Protein AF-A0A7S2RGE8-F1 (afdb_monomer)

Foldseek 3Di:
DDDPDDDDDPPDPVVVVVVVVLVVVLVVVLVVLVVCQVVQQPVVCVVVVPVPDPCVVDHSVLVSLVVNLVSCVPVPLVVQLVVCVVVVVLQSNAVSLVVNQVSCVPRVVQADPLQNVLQCVLQVVDDDPPPPPDPPPDPPAFHFSHKHDDDPGNDDDIDGHGDPVCQVVNQVVSVVSSCVVPPQPPPDPPRDDDDTDDDDDDDDDDDDD

Structure (mmCIF, N/CA/C/O backbone):
data_AF-A0A7S2RGE8-F1
#
_entry.id   AF-A0A7S2RGE8-F1
#
loop_
_atom_site.group_PDB
_atom_site.id
_atom_site.type_symbol
_atom_site.label_atom_id
_atom_site.label_alt_id
_atom_site.label_comp_id
_atom_site.label_asym_id
_atom_site.label_entity_id
_atom_site.label_seq_id
_atom_site.pdbx_PDB_ins_code
_atom_site.Cartn_x
_atom_site.Cartn_y
_atom_site.Cartn_z
_atom_site.occupancy
_atom_site.B_iso_or_equiv
_atom_site.auth_seq_id
_atom_site.auth_comp_id
_atom_site.auth_asym_id
_atom_site.auth_atom_id
_atom_site.pdbx_PDB_model_num
ATOM 1 N N . MET A 1 1 ? -16.603 -20.079 -27.060 1.00 32.84 1 MET A N 1
ATOM 2 C CA . MET A 1 1 ? -16.957 -20.854 -25.851 1.00 32.84 1 MET A CA 1
ATOM 3 C C . MET A 1 1 ? -15.691 -21.563 -25.385 1.00 32.84 1 MET A C 1
ATOM 5 O O . MET A 1 1 ? -15.407 -22.661 -25.834 1.00 32.84 1 MET A O 1
ATOM 9 N N . ILE A 1 2 ? -14.854 -20.881 -24.601 1.00 29.69 2 ILE A N 1
ATOM 10 C CA . ILE A 1 2 ? -13.620 -21.462 -24.056 1.00 29.69 2 ILE A CA 1
ATOM 11 C C . ILE A 1 2 ? -13.887 -21.669 -22.569 1.00 29.69 2 ILE A C 1
ATOM 13 O O . ILE A 1 2 ? -13.999 -20.709 -21.812 1.00 29.69 2 ILE A O 1
ATOM 17 N N . HIS A 1 3 ? -14.092 -22.925 -22.184 1.00 29.69 3 HIS A N 1
ATOM 18 C CA . HIS A 1 3 ? -14.181 -23.351 -20.793 1.00 29.69 3 HIS A CA 1
ATOM 19 C C . HIS A 1 3 ? -12.799 -23.185 -20.148 1.00 29.69 3 HIS A C 1
ATOM 21 O O . HIS A 1 3 ? -11.910 -24.004 -20.374 1.00 29.69 3 HIS A O 1
ATOM 27 N N . LYS A 1 4 ? -12.607 -22.140 -19.334 1.00 35.94 4 LYS A N 1
ATOM 28 C CA . LYS A 1 4 ? -11.553 -22.156 -18.315 1.00 35.94 4 LYS A CA 1
ATOM 29 C C . LYS A 1 4 ? -12.048 -23.058 -17.187 1.00 35.94 4 LYS A C 1
ATOM 31 O O . LYS A 1 4 ? -12.948 -22.697 -16.435 1.00 35.94 4 LYS A O 1
ATOM 36 N N . SER A 1 5 ? -11.522 -24.278 -17.163 1.00 34.06 5 SER A N 1
ATOM 37 C CA . SER A 1 5 ? -11.786 -25.259 -16.119 1.00 34.06 5 SER A CA 1
ATOM 38 C C . SER A 1 5 ? -11.183 -24.754 -14.812 1.00 34.06 5 SER A C 1
ATOM 40 O O . SER A 1 5 ? -9.966 -24.683 -14.679 1.00 34.06 5 SER A O 1
ATOM 42 N N . ASN A 1 6 ? -12.050 -24.426 -13.860 1.00 36.75 6 ASN A N 1
ATOM 43 C CA . ASN A 1 6 ? -11.709 -24.217 -12.459 1.00 36.75 6 ASN A CA 1
ATOM 44 C C . ASN A 1 6 ? -11.195 -25.558 -11.909 1.00 36.75 6 ASN A C 1
ATOM 46 O O . ASN A 1 6 ? -11.984 -26.481 -11.696 1.00 36.75 6 ASN A O 1
ATOM 50 N N . LYS A 1 7 ? -9.879 -25.703 -11.748 1.00 32.75 7 LYS A N 1
ATOM 51 C CA . LYS A 1 7 ? -9.294 -26.800 -10.977 1.00 32.75 7 LYS A CA 1
ATOM 52 C C . LYS A 1 7 ? -8.758 -26.214 -9.681 1.00 32.75 7 LYS A C 1
ATOM 54 O O . LYS A 1 7 ? -8.010 -25.248 -9.693 1.00 32.75 7 LYS A O 1
ATOM 59 N N . PHE A 1 8 ? -9.249 -26.789 -8.593 1.00 35.59 8 PHE A N 1
ATOM 60 C CA . PHE A 1 8 ? -8.851 -26.537 -7.220 1.00 35.59 8 PHE A CA 1
ATOM 61 C C . PHE A 1 8 ? -7.324 -26.625 -7.097 1.00 35.59 8 PHE A C 1
ATOM 63 O O . PHE A 1 8 ? -6.747 -27.646 -7.467 1.00 35.59 8 PHE A O 1
ATOM 70 N N . TYR A 1 9 ? -6.718 -25.534 -6.629 1.00 36.09 9 TYR A N 1
ATOM 71 C CA . TYR A 1 9 ? -5.280 -25.363 -6.431 1.00 36.09 9 TYR A CA 1
ATOM 72 C C . TYR A 1 9 ? -4.811 -26.125 -5.185 1.00 36.09 9 TYR A C 1
ATOM 74 O O . TYR A 1 9 ? -5.472 -26.077 -4.143 1.00 36.09 9 TYR A O 1
ATOM 82 N N . HIS A 1 10 ? -3.688 -26.833 -5.306 1.00 36.16 10 HIS A N 1
ATOM 83 C CA . HIS A 1 10 ? -2.951 -27.388 -4.174 1.00 36.16 10 HIS A CA 1
ATOM 84 C C . HIS A 1 10 ? -1.995 -26.292 -3.680 1.00 36.16 10 HIS A C 1
ATOM 86 O O . HIS A 1 10 ? -1.248 -25.726 -4.460 1.00 36.16 10 HIS A O 1
ATOM 92 N N . HIS A 1 11 ? -2.095 -25.917 -2.404 1.00 52.16 11 HIS A N 1
ATOM 93 C CA . HIS A 1 11 ? -1.818 -24.535 -1.995 1.00 52.16 11 HIS A CA 1
ATOM 94 C C . HIS A 1 11 ? -0.335 -24.145 -1.855 1.00 52.16 11 HIS A C 1
ATOM 96 O O . HIS A 1 11 ? -0.057 -22.957 -1.941 1.00 52.16 11 HIS A O 1
ATOM 102 N N . ASP A 1 12 ? 0.594 -25.094 -1.692 1.00 51.38 12 ASP A N 1
ATOM 103 C CA . ASP A 1 12 ? 1.965 -24.755 -1.269 1.00 51.38 12 ASP A CA 1
ATOM 104 C C . ASP A 1 12 ? 3.014 -24.902 -2.395 1.00 51.38 12 ASP A C 1
ATOM 106 O O . ASP A 1 12 ? 3.806 -23.988 -2.606 1.00 51.38 12 ASP A O 1
ATOM 110 N N . ASP A 1 13 ? 2.989 -25.991 -3.177 1.00 49.31 13 ASP A N 1
ATOM 111 C CA . ASP A 1 13 ? 3.958 -26.207 -4.275 1.00 49.31 13 ASP A CA 1
ATOM 112 C C . ASP A 1 13 ? 3.672 -25.301 -5.497 1.00 49.31 13 ASP A C 1
ATOM 114 O O . ASP A 1 13 ? 4.590 -24.851 -6.183 1.00 49.31 13 ASP A O 1
ATOM 118 N N . ASP A 1 14 ? 2.395 -24.980 -5.749 1.00 61.25 14 ASP A N 1
ATOM 119 C CA . ASP A 1 14 ? 1.970 -24.134 -6.876 1.00 61.25 14 ASP A CA 1
ATOM 120 C C . ASP A 1 14 ? 2.370 -22.652 -6.678 1.00 61.25 14 ASP A C 1
ATOM 122 O O . ASP A 1 14 ? 2.511 -21.912 -7.655 1.00 61.25 14 ASP A O 1
ATOM 126 N N . GLU A 1 15 ? 2.543 -22.190 -5.433 1.00 64.88 15 GLU A N 1
ATOM 127 C CA . GLU A 1 15 ? 2.921 -20.799 -5.136 1.00 64.88 15 GLU A CA 1
ATOM 128 C C . GLU A 1 15 ? 4.410 -20.533 -5.384 1.00 64.88 15 GLU A C 1
ATOM 130 O O . GLU A 1 15 ? 4.759 -19.490 -5.949 1.00 64.88 15 GLU A O 1
ATOM 135 N N . GLU A 1 16 ? 5.286 -21.475 -5.022 1.00 66.75 16 GLU A N 1
ATOM 136 C CA . GLU A 1 16 ? 6.734 -21.348 -5.225 1.00 66.75 16 GLU A CA 1
ATOM 137 C C . GLU A 1 16 ? 7.089 -21.394 -6.721 1.00 66.75 16 GLU A C 1
ATOM 139 O O . GLU A 1 16 ? 7.827 -20.534 -7.218 1.00 66.75 16 GLU A O 1
ATOM 144 N N . ASP A 1 17 ? 6.466 -22.308 -7.471 1.00 72.31 17 ASP A N 1
ATOM 145 C CA . ASP A 1 17 ? 6.610 -22.398 -8.927 1.00 72.31 17 ASP A CA 1
ATOM 146 C C . ASP A 1 17 ? 6.108 -21.128 -9.633 1.00 72.31 17 ASP A C 1
ATOM 148 O O . ASP A 1 17 ? 6.740 -20.628 -10.572 1.00 72.31 17 ASP A O 1
ATOM 152 N N . ASN A 1 18 ? 4.995 -20.551 -9.171 1.00 79.44 18 ASN A N 1
ATOM 153 C CA . ASN A 1 18 ? 4.452 -19.328 -9.756 1.00 79.44 18 ASN A CA 1
ATOM 154 C C . ASN A 1 18 ? 5.351 -18.111 -9.476 1.00 79.44 18 ASN A C 1
ATOM 156 O O . ASN A 1 18 ? 5.640 -17.320 -10.380 1.00 79.44 18 ASN A O 1
ATOM 160 N N . LEU A 1 19 ? 5.882 -17.988 -8.255 1.00 79.19 19 LEU A N 1
ATOM 161 C CA . LEU A 1 19 ? 6.834 -16.928 -7.919 1.00 79.19 19 LEU A CA 1
ATOM 162 C C . LEU A 1 19 ? 8.119 -17.039 -8.757 1.00 79.19 19 LEU A C 1
ATOM 164 O O . LEU A 1 19 ? 8.638 -16.028 -9.240 1.00 79.19 19 LEU A O 1
ATOM 168 N N . GLN A 1 20 ? 8.592 -18.263 -9.004 1.00 85.25 20 GLN A N 1
ATOM 169 C CA . GLN A 1 20 ? 9.752 -18.523 -9.853 1.00 85.25 20 GLN A CA 1
ATOM 170 C C . GLN A 1 20 ? 9.508 -18.127 -11.319 1.00 85.25 20 GLN A C 1
ATOM 172 O O . GLN A 1 20 ? 10.411 -17.596 -11.983 1.00 85.25 20 GLN A O 1
ATOM 177 N N . ILE A 1 21 ? 8.292 -18.335 -11.834 1.00 90.19 21 ILE A N 1
ATOM 178 C CA . ILE A 1 21 ? 7.892 -17.875 -13.171 1.00 90.19 21 ILE A CA 1
ATOM 179 C C . ILE A 1 21 ? 7.933 -16.347 -13.240 1.00 90.19 21 ILE A C 1
ATOM 181 O O . ILE A 1 21 ? 8.593 -15.803 -14.131 1.00 90.19 21 ILE A O 1
ATOM 185 N N . HIS A 1 22 ? 7.292 -15.654 -12.293 1.00 91.94 22 HIS A N 1
ATOM 186 C CA . HIS A 1 22 ? 7.309 -14.189 -12.238 1.00 91.94 22 HIS A CA 1
ATOM 187 C C . HIS A 1 22 ? 8.741 -13.650 -12.171 1.00 91.94 22 HIS A C 1
ATOM 189 O O . HIS A 1 22 ? 9.107 -12.767 -12.949 1.00 91.94 22 HIS A O 1
ATOM 195 N N . HIS A 1 23 ? 9.587 -14.241 -11.324 1.00 89.75 23 HIS A N 1
ATOM 196 C CA . HIS A 1 23 ? 10.994 -13.868 -11.225 1.00 89.75 23 HIS A CA 1
ATOM 197 C C . HIS A 1 23 ? 11.729 -14.038 -12.563 1.00 89.75 23 HIS A C 1
ATOM 199 O O . HIS A 1 23 ? 12.444 -13.140 -13.004 1.00 89.75 23 HIS A O 1
ATOM 205 N N . THR A 1 24 ? 11.519 -15.161 -13.252 1.00 93.00 24 THR A N 1
ATOM 206 C CA . THR A 1 24 ? 12.163 -15.449 -14.543 1.00 93.00 24 THR A CA 1
ATOM 207 C C . THR A 1 24 ? 11.734 -14.459 -15.630 1.00 93.00 24 THR A C 1
ATOM 209 O O . THR A 1 24 ? 12.575 -13.972 -16.389 1.00 93.00 24 THR A O 1
ATOM 212 N N . VAL A 1 25 ? 10.440 -14.124 -15.697 1.00 93.00 25 VAL A N 1
ATOM 213 C CA . VAL A 1 25 ? 9.907 -13.126 -16.639 1.00 93.00 25 VAL A CA 1
ATOM 214 C C . VAL A 1 25 ? 10.525 -11.759 -16.373 1.00 93.00 25 VAL A C 1
ATOM 216 O O . VAL A 1 25 ? 11.047 -11.135 -17.301 1.00 93.00 25 VAL A O 1
ATOM 219 N N . VAL A 1 26 ? 10.527 -11.326 -15.110 1.00 93.81 26 VAL A N 1
ATOM 220 C CA . VAL A 1 26 ? 11.119 -10.050 -14.703 1.00 93.81 26 VAL A CA 1
ATOM 221 C C . VAL A 1 26 ? 12.589 -9.995 -15.101 1.00 93.81 26 VAL A C 1
ATOM 223 O O . VAL A 1 26 ? 12.979 -9.064 -15.796 1.00 93.81 26 VAL A O 1
ATOM 226 N N . GLN A 1 27 ? 13.388 -11.010 -14.759 1.00 93.31 27 GLN A N 1
ATOM 227 C CA . GLN A 1 27 ? 14.812 -11.053 -15.114 1.00 93.31 27 GLN A CA 1
ATOM 228 C C . GLN A 1 27 ? 15.044 -11.017 -16.629 1.00 93.31 27 GLN A C 1
ATOM 230 O O . GLN A 1 27 ? 15.958 -10.351 -17.114 1.00 93.31 27 GLN A O 1
ATOM 235 N N . SER A 1 28 ? 14.220 -11.720 -17.410 1.00 94.88 28 SER A N 1
ATOM 236 C CA . SER A 1 28 ? 14.347 -11.713 -18.869 1.00 94.88 28 SER A CA 1
ATOM 237 C C . SER A 1 28 ? 14.109 -10.319 -19.456 1.00 94.88 28 SER A C 1
ATOM 239 O O . SER A 1 28 ? 14.862 -9.876 -20.327 1.00 94.88 28 SER A O 1
ATOM 241 N N . ILE A 1 29 ? 13.082 -9.617 -18.971 1.00 93.38 29 ILE A N 1
ATOM 242 C CA . ILE A 1 29 ? 12.718 -8.292 -19.476 1.00 93.38 29 ILE A CA 1
ATOM 243 C C . ILE A 1 29 ? 13.706 -7.231 -18.986 1.00 93.38 29 ILE A C 1
ATOM 245 O O . ILE A 1 29 ? 14.165 -6.435 -19.801 1.00 93.38 29 ILE A O 1
ATOM 249 N N . THR A 1 30 ? 14.114 -7.244 -17.716 1.00 94.06 30 THR A N 1
ATOM 250 C CA . THR A 1 30 ? 15.096 -6.276 -17.196 1.00 94.06 30 THR A CA 1
ATOM 251 C C . THR A 1 30 ? 16.448 -6.408 -17.889 1.00 94.06 30 THR A C 1
ATOM 253 O O . THR A 1 30 ? 17.050 -5.401 -18.249 1.00 94.06 30 THR A O 1
ATOM 256 N N . ASN A 1 31 ? 16.894 -7.631 -18.195 1.00 93.31 31 ASN A N 1
ATOM 257 C CA . ASN A 1 31 ? 18.098 -7.843 -19.000 1.00 93.31 31 ASN A CA 1
ATOM 258 C C . ASN A 1 31 ? 17.964 -7.255 -20.411 1.00 93.31 31 ASN A C 1
ATOM 260 O O . ASN A 1 31 ? 18.914 -6.668 -20.923 1.00 93.31 31 ASN A O 1
ATOM 264 N N . ARG A 1 32 ? 16.787 -7.367 -21.040 1.00 90.31 32 ARG A N 1
ATOM 265 C CA . ARG A 1 32 ? 16.533 -6.736 -22.345 1.00 90.31 32 ARG A CA 1
ATOM 266 C C . ARG A 1 32 ? 16.525 -5.214 -22.259 1.00 90.31 32 ARG A C 1
ATOM 268 O O . ARG A 1 32 ? 17.082 -4.585 -23.149 1.00 90.31 32 ARG A O 1
ATOM 275 N N . ILE A 1 33 ? 15.931 -4.644 -21.210 1.00 88.69 33 ILE A N 1
ATOM 276 C CA . ILE A 1 33 ? 15.941 -3.196 -20.965 1.00 88.69 33 ILE A CA 1
ATOM 277 C C . ILE A 1 33 ? 17.390 -2.705 -20.866 1.00 88.69 33 ILE A C 1
ATOM 279 O O . ILE A 1 33 ? 17.772 -1.808 -21.608 1.00 88.69 33 ILE A O 1
ATOM 283 N N . ARG A 1 34 ? 18.230 -3.362 -20.056 1.00 89.88 34 ARG A N 1
ATOM 284 C CA . ARG A 1 34 ? 19.651 -3.001 -19.902 1.00 89.88 34 ARG A CA 1
ATOM 285 C C . ARG A 1 34 ? 20.441 -3.044 -21.207 1.00 89.88 34 ARG A C 1
ATOM 287 O O . ARG A 1 34 ? 21.237 -2.156 -21.471 1.00 89.88 34 ARG A O 1
ATOM 294 N N . VAL A 1 35 ? 20.191 -4.032 -22.070 1.00 88.50 35 VAL A N 1
ATOM 295 C CA . VAL A 1 35 ? 20.850 -4.114 -23.392 1.00 88.50 35 VAL A CA 1
ATOM 296 C C . VAL A 1 35 ? 20.507 -2.914 -24.290 1.00 88.50 35 VAL A C 1
ATOM 298 O O . VAL A 1 35 ? 21.260 -2.612 -25.216 1.00 88.50 35 VAL A O 1
ATOM 301 N N . MET A 1 36 ? 19.400 -2.215 -24.026 1.00 82.62 36 MET A N 1
ATOM 302 C CA . MET A 1 36 ? 18.998 -1.022 -24.772 1.00 82.62 36 MET A CA 1
ATOM 303 C C . MET A 1 36 ? 19.624 0.274 -24.258 1.00 82.62 36 MET A C 1
ATOM 305 O O . MET A 1 36 ? 19.451 1.288 -24.925 1.00 82.62 36 MET A O 1
ATOM 309 N N . GLU A 1 37 ? 20.385 0.257 -23.157 1.00 82.06 37 GLU A N 1
ATOM 310 C CA . GLU A 1 37 ? 21.036 1.450 -22.590 1.00 82.06 37 GLU A CA 1
ATOM 311 C C . GLU A 1 37 ? 21.777 2.302 -23.640 1.00 82.06 37 GLU A C 1
ATOM 313 O O . GLU A 1 37 ? 21.468 3.489 -23.732 1.00 82.06 37 GLU A O 1
ATOM 318 N N . PRO A 1 38 ? 22.633 1.742 -24.526 1.00 76.94 38 PRO A N 1
ATOM 319 C CA . PRO A 1 38 ? 23.368 2.552 -25.503 1.00 76.94 38 PRO A CA 1
ATOM 320 C C . PRO A 1 38 ? 22.476 3.216 -26.559 1.00 76.94 38 PRO A C 1
ATOM 322 O O . PRO A 1 38 ? 22.907 4.142 -27.232 1.00 76.94 38 PRO A O 1
ATOM 325 N N . PHE A 1 39 ? 21.257 2.706 -26.741 1.00 76.12 39 PHE A N 1
ATOM 326 C CA . PHE A 1 39 ? 20.290 3.201 -27.717 1.00 76.12 39 PHE A CA 1
ATOM 327 C C . PHE A 1 39 ? 19.264 4.132 -27.075 1.00 76.12 39 PHE A C 1
ATOM 329 O O . PHE A 1 39 ? 18.632 4.911 -27.776 1.00 76.12 39 PHE A O 1
ATOM 336 N N . TYR A 1 40 ? 19.071 4.047 -25.759 1.00 70.62 40 TYR A N 1
ATOM 337 C CA . TYR A 1 40 ? 18.024 4.757 -25.034 1.00 70.62 40 TYR A CA 1
ATOM 338 C C . TYR A 1 40 ? 18.201 6.279 -25.103 1.00 70.62 40 TYR A C 1
ATOM 340 O O . TYR A 1 40 ? 17.233 6.997 -25.348 1.00 70.62 40 TYR A O 1
ATOM 348 N N . GLU A 1 41 ? 19.437 6.760 -24.959 1.00 66.75 41 GLU A N 1
ATOM 349 C CA . GLU A 1 41 ? 19.755 8.191 -25.024 1.00 66.75 41 GLU A CA 1
ATOM 350 C C . GLU A 1 41 ? 19.499 8.798 -26.415 1.00 66.75 41 GLU A C 1
ATOM 352 O O . GLU A 1 41 ? 19.145 9.972 -26.501 1.00 66.75 41 GLU A O 1
ATOM 357 N N . GLU A 1 42 ? 19.625 8.001 -27.484 1.00 70.50 42 GLU A N 1
ATOM 358 C CA . GLU A 1 42 ? 19.486 8.439 -28.883 1.00 70.50 42 GLU A CA 1
ATOM 359 C C . GLU A 1 42 ? 18.066 8.212 -29.439 1.00 70.50 42 GLU A C 1
ATOM 361 O O . GLU A 1 42 ? 17.493 9.100 -30.060 1.00 70.50 42 GLU A O 1
ATOM 366 N N . LEU A 1 43 ? 17.454 7.044 -29.199 1.00 70.06 43 LEU A N 1
ATOM 367 C CA . LEU A 1 43 ? 16.177 6.656 -29.820 1.00 70.06 43 LEU A CA 1
ATOM 368 C C . LEU A 1 43 ? 14.938 7.246 -29.145 1.00 70.06 43 LEU A C 1
ATOM 370 O O . LEU A 1 43 ? 13.919 7.412 -29.811 1.00 70.06 43 LEU A O 1
ATOM 374 N N . VAL A 1 44 ? 14.956 7.477 -27.830 1.00 69.38 44 VAL A N 1
ATOM 375 C CA . VAL A 1 44 ? 13.741 7.877 -27.096 1.00 69.38 44 VAL A CA 1
ATOM 376 C C . VAL A 1 44 ? 13.259 9.283 -27.475 1.00 69.38 44 VAL A C 1
ATOM 378 O O . VAL A 1 44 ? 12.059 9.418 -27.735 1.00 69.38 44 VAL A O 1
ATOM 381 N N . PRO A 1 45 ? 14.124 10.314 -27.566 1.00 69.38 45 PRO A N 1
ATOM 382 C CA . PRO A 1 45 ? 13.705 11.637 -28.031 1.00 69.38 45 PRO A CA 1
ATOM 383 C C . PRO A 1 45 ? 13.085 11.569 -29.432 1.00 69.38 45 PRO A C 1
ATOM 385 O O . PRO A 1 45 ? 11.969 12.055 -29.634 1.00 69.38 45 PRO A O 1
ATOM 388 N N . ASP A 1 46 ? 13.739 10.848 -30.348 1.00 70.75 46 ASP A N 1
ATOM 389 C CA . ASP A 1 46 ? 13.307 10.683 -31.738 1.00 70.75 46 ASP A CA 1
ATOM 390 C C . ASP A 1 46 ? 11.976 9.922 -31.865 1.00 70.75 46 ASP A C 1
ATOM 392 O O . ASP A 1 46 ? 11.092 10.317 -32.628 1.00 70.75 46 ASP A O 1
ATOM 396 N N . LEU A 1 47 ? 11.798 8.829 -31.113 1.00 68.19 47 LEU A N 1
ATOM 397 C CA . LEU A 1 47 ? 10.620 7.961 -31.213 1.00 68.19 47 LEU A CA 1
ATOM 398 C C . LEU A 1 47 ? 9.338 8.652 -30.736 1.00 68.19 47 LEU A C 1
ATOM 400 O O . LEU A 1 47 ? 8.256 8.377 -31.259 1.00 68.19 47 LEU A O 1
ATOM 404 N N . PHE A 1 48 ? 9.449 9.533 -29.742 1.00 67.94 48 PHE A N 1
ATOM 405 C CA . PHE A 1 48 ? 8.299 10.220 -29.161 1.00 67.94 48 PHE A CA 1
ATOM 406 C C . PHE A 1 48 ? 8.172 11.688 -29.595 1.00 67.94 48 PHE A C 1
ATOM 408 O O . PHE A 1 48 ? 7.206 12.346 -29.203 1.00 67.94 48 PHE A O 1
ATOM 415 N N . GLY A 1 49 ? 9.097 12.202 -30.415 1.00 67.31 49 GLY A N 1
ATOM 416 C CA . GLY A 1 49 ? 9.142 13.620 -30.788 1.00 67.31 49 GLY A CA 1
ATOM 417 C C . GLY A 1 49 ? 9.347 14.523 -29.569 1.00 67.31 49 GLY A C 1
ATOM 418 O O . GLY A 1 49 ? 8.729 15.584 -29.457 1.00 67.31 49 GLY A O 1
ATOM 419 N N . LEU A 1 50 ? 10.147 14.048 -28.613 1.00 66.31 50 LEU A N 1
ATOM 420 C CA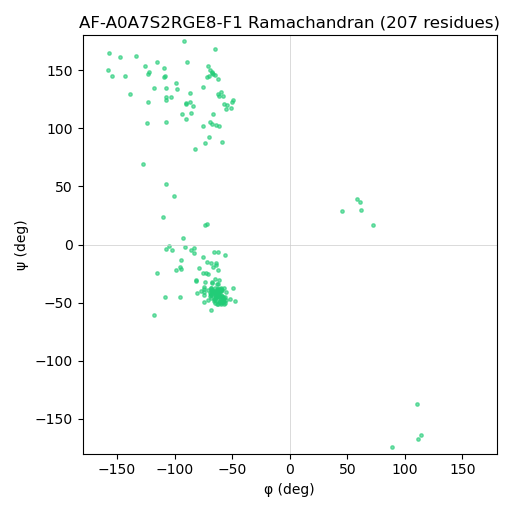 . LEU A 1 50 ? 10.374 14.656 -27.306 1.00 66.31 50 LEU A CA 1
ATOM 421 C C . LEU A 1 50 ? 11.778 15.269 -27.242 1.00 66.31 50 LEU A C 1
ATOM 423 O O . LEU A 1 50 ? 12.511 15.032 -26.286 1.00 66.31 50 LEU A O 1
ATOM 427 N N . ASP A 1 51 ? 12.127 16.110 -28.221 1.00 66.31 51 ASP A N 1
ATOM 428 C CA . ASP A 1 51 ? 13.413 16.837 -28.312 1.00 66.31 51 ASP A CA 1
ATOM 429 C C . ASP A 1 51 ? 13.730 17.711 -27.075 1.00 66.31 51 ASP A C 1
ATOM 431 O O . ASP A 1 51 ? 14.814 18.276 -26.950 1.00 66.31 51 ASP A O 1
ATOM 435 N N . PHE A 1 52 ? 12.763 17.869 -26.167 1.00 66.56 52 PHE A N 1
ATOM 436 C CA . PHE A 1 52 ? 12.852 18.647 -24.933 1.00 66.56 52 PHE A CA 1
ATOM 437 C C . PHE A 1 52 ? 13.045 17.797 -23.667 1.00 66.56 52 PHE A C 1
ATOM 439 O O . PHE A 1 52 ? 13.170 18.368 -22.583 1.00 66.56 52 PHE A O 1
ATOM 446 N N . ILE A 1 53 ? 13.025 16.462 -23.763 1.00 64.12 53 ILE A N 1
ATOM 447 C CA . ILE A 1 53 ? 13.295 15.595 -22.613 1.00 64.12 53 ILE A CA 1
ATOM 448 C C . ILE A 1 53 ? 14.798 15.426 -22.465 1.00 64.12 53 ILE A C 1
ATOM 450 O O . ILE A 1 53 ? 15.471 14.886 -23.337 1.00 64.12 53 ILE A O 1
ATOM 454 N N . ASP A 1 54 ? 15.304 15.854 -21.315 1.00 68.56 54 ASP A N 1
ATOM 455 C CA . ASP A 1 54 ? 16.660 15.554 -20.891 1.00 68.56 54 ASP A CA 1
ATOM 456 C C . ASP A 1 54 ? 16.762 14.062 -20.541 1.00 68.56 54 ASP A C 1
ATOM 458 O O . ASP A 1 54 ? 16.454 13.649 -19.426 1.00 68.56 54 ASP A O 1
ATOM 462 N N . THR A 1 55 ? 17.153 13.218 -21.495 1.00 65.06 55 THR A N 1
ATOM 463 C CA . THR A 1 55 ? 17.311 11.773 -21.260 1.00 65.06 55 THR A CA 1
ATOM 464 C C . THR A 1 55 ? 18.407 11.457 -20.247 1.00 65.06 55 THR A C 1
ATOM 466 O O . THR A 1 55 ? 18.361 10.391 -19.636 1.00 65.06 55 THR A O 1
ATOM 469 N N . SER A 1 56 ? 19.315 12.401 -19.965 1.00 68.50 56 SER A N 1
ATOM 470 C CA . SER A 1 56 ? 20.346 12.237 -18.935 1.00 68.50 56 SER A CA 1
ATOM 471 C C . SER A 1 56 ? 19.784 12.217 -17.507 1.00 68.50 56 SER A C 1
ATOM 473 O O . SER A 1 56 ? 20.459 11.742 -16.593 1.00 68.50 56 SER A O 1
ATOM 475 N N . CYS A 1 57 ? 18.534 12.660 -17.298 1.00 66.62 57 CYS A N 1
ATOM 476 C CA . CYS A 1 57 ? 17.872 12.563 -15.993 1.00 66.62 57 CYS A CA 1
ATOM 477 C C . CYS A 1 57 ? 17.218 11.194 -15.717 1.00 66.62 57 CYS A C 1
ATOM 479 O O . CYS A 1 57 ? 16.728 10.964 -14.608 1.00 66.62 57 CYS A O 1
ATOM 481 N N . PHE A 1 58 ? 17.249 10.258 -16.675 1.00 70.50 5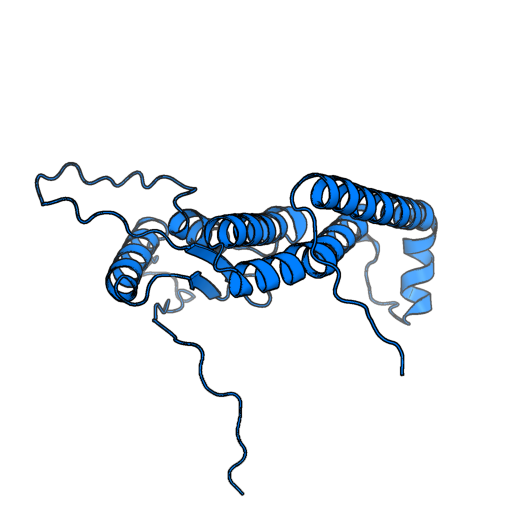8 PHE A N 1
ATOM 482 C CA . PHE A 1 58 ? 16.710 8.906 -16.516 1.00 70.50 58 PHE A CA 1
ATOM 483 C C . PHE A 1 58 ? 17.786 7.855 -16.798 1.00 70.50 58 PHE A C 1
ATOM 485 O O . PHE A 1 58 ? 18.101 7.574 -17.950 1.00 70.50 58 PHE A O 1
ATOM 492 N N . SER A 1 59 ? 18.321 7.228 -15.747 1.00 81.94 59 SER A N 1
ATOM 493 C CA . SER A 1 59 ? 19.209 6.075 -15.919 1.00 81.94 59 SER A CA 1
ATOM 494 C C . SER A 1 59 ? 18.421 4.847 -16.391 1.00 81.94 59 SER A C 1
ATOM 496 O O . SER A 1 59 ? 17.230 4.697 -16.091 1.00 81.94 59 SER A O 1
ATOM 498 N N . ILE A 1 60 ? 19.086 3.923 -17.091 1.00 85.94 60 ILE A N 1
ATOM 499 C CA . ILE A 1 60 ? 18.456 2.655 -17.478 1.00 85.94 60 ILE A CA 1
ATOM 500 C C . ILE A 1 60 ? 18.030 1.834 -16.252 1.00 85.94 60 ILE A C 1
ATOM 502 O O . ILE A 1 60 ? 17.021 1.132 -16.297 1.00 85.94 60 ILE A O 1
ATOM 506 N N . GLU A 1 61 ? 18.755 1.961 -15.138 1.00 87.38 61 GLU A N 1
ATOM 507 C CA . GLU A 1 61 ? 18.413 1.292 -13.883 1.00 87.38 61 GLU A CA 1
ATOM 508 C C . GLU A 1 61 ? 17.131 1.870 -13.273 1.00 87.38 61 GLU A C 1
ATOM 510 O O . GLU A 1 61 ? 16.274 1.097 -12.859 1.00 87.38 61 GLU A O 1
ATOM 515 N N . ASN A 1 62 ? 16.893 3.186 -13.364 1.00 85.00 62 ASN A N 1
ATOM 516 C CA . ASN A 1 62 ? 15.607 3.762 -12.956 1.00 85.00 62 ASN A CA 1
ATOM 517 C C . ASN A 1 62 ? 14.449 3.153 -13.766 1.00 85.00 62 ASN A C 1
ATOM 519 O O . ASN A 1 62 ? 13.379 2.888 -13.221 1.00 85.00 62 ASN A O 1
ATOM 523 N N . LEU A 1 63 ? 14.638 2.911 -15.069 1.00 86.25 63 LEU A N 1
ATOM 524 C CA . LEU A 1 63 ? 13.620 2.255 -15.896 1.00 86.25 63 LEU A CA 1
ATOM 525 C C . LEU A 1 63 ? 13.414 0.788 -15.494 1.00 86.25 63 LEU A C 1
ATOM 527 O O . LEU A 1 63 ? 12.274 0.316 -15.468 1.00 86.25 63 LEU A O 1
ATOM 531 N N . VAL A 1 64 ? 14.494 0.074 -15.169 1.00 90.00 64 VAL A N 1
ATOM 532 C CA . VAL A 1 64 ? 14.428 -1.293 -14.639 1.00 90.00 64 VAL A CA 1
ATOM 533 C C . VAL A 1 64 ? 13.625 -1.327 -13.341 1.00 90.00 64 VAL A C 1
ATOM 535 O O . VAL A 1 64 ? 12.680 -2.111 -13.255 1.00 90.00 64 VAL A O 1
ATOM 538 N N . ASP A 1 65 ? 13.929 -0.452 -12.387 1.00 88.88 65 ASP A N 1
ATOM 539 C CA . ASP A 1 65 ? 13.253 -0.391 -11.090 1.00 88.88 65 ASP A CA 1
ATOM 540 C C . ASP A 1 65 ?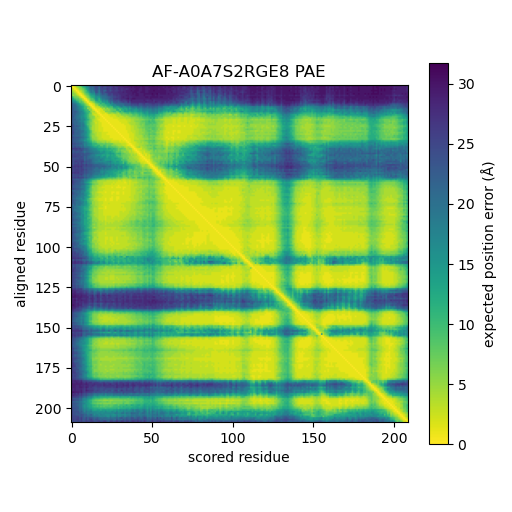 11.758 -0.083 -11.250 1.00 88.88 65 ASP A C 1
ATOM 542 O O . ASP A 1 65 ? 10.905 -0.766 -10.676 1.00 88.88 65 ASP A O 1
ATOM 546 N N . ARG A 1 66 ? 11.409 0.884 -12.112 1.00 88.00 66 ARG A N 1
ATOM 547 C CA . ARG A 1 66 ? 10.006 1.224 -12.419 1.00 88.00 66 ARG A CA 1
ATOM 548 C C . ARG A 1 66 ? 9.272 0.066 -13.085 1.00 88.00 66 ARG A C 1
ATOM 550 O O . ARG A 1 66 ? 8.120 -0.198 -12.747 1.00 88.00 66 ARG A O 1
ATOM 557 N N . 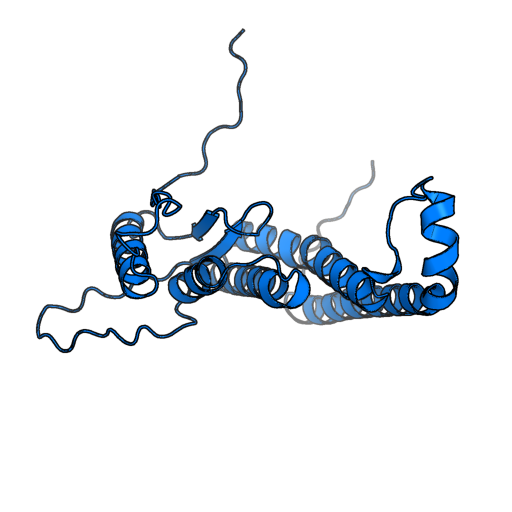PHE A 1 67 ? 9.920 -0.643 -14.010 1.00 91.94 67 PHE A N 1
ATOM 558 C CA . PHE A 1 67 ? 9.337 -1.829 -14.634 1.00 91.94 67 PHE A CA 1
ATOM 559 C C . PHE A 1 67 ? 9.106 -2.948 -13.610 1.00 91.94 67 PHE A C 1
ATOM 561 O O . PHE A 1 67 ? 8.032 -3.549 -13.597 1.00 91.94 67 PHE A O 1
ATOM 568 N N . GLN A 1 68 ? 10.088 -3.221 -12.746 1.00 92.00 68 GLN A N 1
ATOM 569 C CA . GLN A 1 68 ? 9.973 -4.241 -11.705 1.00 92.00 68 GLN A CA 1
ATOM 570 C C . GLN A 1 68 ? 8.830 -3.924 -10.746 1.00 92.00 68 GLN A C 1
ATOM 572 O O . GLN A 1 68 ? 7.974 -4.781 -10.524 1.00 92.00 68 GLN A O 1
ATOM 577 N N . GLN A 1 69 ? 8.779 -2.689 -10.242 1.00 90.44 69 GLN A N 1
ATOM 578 C CA . GLN A 1 69 ? 7.707 -2.224 -9.368 1.00 90.44 69 GLN A CA 1
ATOM 579 C C . GLN A 1 69 ? 6.339 -2.375 -10.045 1.00 90.44 69 GLN A C 1
ATOM 581 O O . GLN A 1 69 ? 5.435 -2.968 -9.461 1.00 90.44 69 GLN A O 1
ATOM 586 N N . PHE A 1 70 ? 6.200 -1.921 -11.296 1.00 91.94 70 PHE A N 1
ATOM 587 C CA . PHE A 1 70 ? 4.954 -2.040 -12.053 1.00 91.94 70 PHE A CA 1
ATOM 588 C C . PHE A 1 70 ? 4.518 -3.499 -12.232 1.00 91.94 70 PHE A C 1
ATOM 590 O O . PHE A 1 70 ? 3.348 -3.823 -12.017 1.00 91.94 70 PHE A O 1
ATOM 597 N N . TYR A 1 71 ? 5.446 -4.377 -12.624 1.00 94.44 71 TYR A N 1
ATOM 598 C CA . TYR A 1 71 ? 5.154 -5.784 -12.871 1.00 94.44 71 TYR A CA 1
ATOM 599 C C . TYR A 1 71 ? 4.728 -6.498 -11.588 1.00 94.44 71 TYR A C 1
ATOM 601 O O . TYR A 1 71 ? 3.689 -7.154 -11.578 1.00 94.44 71 TYR A O 1
ATOM 609 N N . TYR A 1 72 ? 5.490 -6.358 -10.499 1.00 93.38 72 TYR A N 1
ATOM 610 C CA . TYR A 1 72 ? 5.141 -7.007 -9.234 1.00 93.38 72 TYR A CA 1
ATOM 611 C C . TYR A 1 72 ? 3.832 -6.468 -8.658 1.00 93.38 72 TYR A C 1
ATOM 613 O O . TYR A 1 72 ? 3.014 -7.264 -8.199 1.00 93.38 72 TYR A O 1
ATOM 621 N N . GLU A 1 73 ? 3.582 -5.159 -8.737 1.00 93.00 73 GLU A N 1
ATOM 622 C CA . GLU A 1 73 ? 2.316 -4.576 -8.286 1.00 93.00 73 GLU A CA 1
ATOM 623 C C . GLU A 1 73 ? 1.124 -5.174 -9.053 1.00 93.00 73 GLU A C 1
ATOM 625 O O . GLU A 1 73 ? 0.172 -5.656 -8.441 1.00 93.00 73 GLU A O 1
ATOM 630 N N . ASN A 1 74 ? 1.186 -5.209 -10.389 1.00 94.62 74 ASN A N 1
ATOM 631 C CA . ASN A 1 74 ? 0.049 -5.603 -11.227 1.00 94.62 74 ASN A CA 1
ATOM 632 C C . ASN A 1 74 ? -0.145 -7.116 -11.352 1.00 94.62 74 ASN A C 1
ATOM 634 O O . ASN A 1 74 ? -1.280 -7.586 -11.329 1.00 94.62 74 ASN A O 1
ATOM 638 N N . GLU A 1 75 ? 0.937 -7.875 -11.512 1.00 94.75 75 GLU A N 1
ATOM 639 C CA . GLU A 1 75 ? 0.861 -9.302 -11.841 1.00 94.75 75 GLU A CA 1
ATOM 640 C C . GLU A 1 75 ? 0.947 -10.198 -10.603 1.00 94.75 75 GLU A C 1
ATOM 642 O O . GLU A 1 75 ? 0.523 -11.350 -10.664 1.00 94.75 75 GLU A O 1
ATOM 647 N N . VAL A 1 76 ? 1.456 -9.684 -9.474 1.00 93.44 76 VAL A N 1
ATOM 648 C CA . VAL A 1 76 ? 1.648 -10.474 -8.246 1.00 93.44 76 VAL A CA 1
ATOM 649 C C . VAL A 1 76 ? 0.819 -9.922 -7.090 1.00 93.44 76 VAL A C 1
ATOM 651 O O . VAL A 1 76 ? -0.061 -10.614 -6.577 1.00 93.44 76 VAL A O 1
ATOM 654 N N . ILE A 1 77 ? 1.056 -8.673 -6.687 1.00 94.44 77 ILE A N 1
ATOM 655 C CA . ILE A 1 77 ? 0.471 -8.096 -5.473 1.00 94.44 77 ILE A CA 1
ATOM 656 C C . ILE A 1 77 ? -1.038 -7.905 -5.623 1.00 94.44 77 ILE A C 1
ATOM 658 O O . ILE A 1 77 ? -1.798 -8.440 -4.817 1.00 94.44 77 ILE A O 1
ATOM 662 N N . VAL A 1 78 ? -1.498 -7.176 -6.645 1.00 94.81 78 VAL A N 1
ATOM 663 C CA . VAL A 1 78 ? -2.925 -6.863 -6.833 1.00 94.81 78 VAL A CA 1
ATOM 664 C C . VAL A 1 78 ? -3.792 -8.132 -6.935 1.00 94.81 78 VAL A C 1
ATOM 666 O O . VAL A 1 78 ? -4.791 -8.217 -6.206 1.00 94.81 78 VAL A O 1
ATOM 669 N N . PRO A 1 79 ? -3.442 -9.152 -7.747 1.00 94.69 79 PRO A N 1
ATOM 670 C CA . PRO A 1 79 ? -4.194 -10.404 -7.799 1.00 94.69 79 PRO A CA 1
ATOM 671 C C . PRO A 1 79 ? -4.210 -11.143 -6.456 1.00 94.69 79 PRO A C 1
ATOM 673 O O . PRO A 1 79 ? -5.267 -11.613 -6.024 1.00 94.69 79 PRO A O 1
ATOM 676 N N . ALA A 1 80 ? -3.069 -11.206 -5.762 1.00 94.69 80 ALA A N 1
ATOM 677 C CA . ALA A 1 80 ? -2.966 -11.884 -4.474 1.00 94.69 80 ALA A CA 1
ATOM 678 C C . ALA A 1 80 ? -3.750 -11.156 -3.366 1.00 94.69 80 ALA A C 1
ATOM 680 O O . ALA A 1 80 ? -4.409 -11.804 -2.549 1.00 94.69 80 ALA A O 1
ATOM 681 N N . VAL A 1 81 ? -3.772 -9.819 -3.364 1.00 95.44 81 VAL A N 1
ATOM 682 C CA . VAL A 1 81 ? -4.604 -9.009 -2.458 1.00 95.44 81 VAL A CA 1
ATOM 683 C C . VAL A 1 81 ? -6.086 -9.265 -2.721 1.00 95.44 81 VAL A C 1
ATOM 685 O O . VAL A 1 81 ? -6.848 -9.491 -1.777 1.00 95.44 81 VAL A O 1
ATOM 688 N N . ALA A 1 82 ? -6.505 -9.284 -3.990 1.00 94.56 82 ALA A N 1
ATOM 689 C CA . ALA A 1 82 ? -7.887 -9.579 -4.361 1.00 94.56 82 ALA A CA 1
ATOM 690 C C . ALA A 1 82 ? -8.318 -10.980 -3.893 1.00 94.56 82 ALA A C 1
ATOM 692 O O . ALA A 1 82 ? -9.399 -11.136 -3.318 1.00 94.56 82 ALA A O 1
ATOM 693 N N . ASN A 1 83 ? -7.456 -11.987 -4.068 1.00 94.69 83 ASN A N 1
ATOM 694 C CA . ASN A 1 83 ? -7.704 -13.336 -3.562 1.00 94.69 83 ASN A CA 1
ATOM 695 C C . ASN A 1 83 ? -7.768 -13.368 -2.026 1.00 94.69 83 ASN A C 1
ATOM 697 O O . ASN A 1 83 ? -8.702 -13.935 -1.462 1.00 94.69 83 ASN A O 1
ATOM 701 N N . SER A 1 84 ? -6.838 -12.690 -1.348 1.00 95.38 84 SER A N 1
ATOM 702 C CA . SER A 1 84 ? -6.781 -12.618 0.119 1.00 95.38 84 SER A CA 1
ATOM 703 C C . SER A 1 84 ? -8.057 -12.011 0.712 1.00 95.38 84 SER A C 1
ATOM 705 O O . SER A 1 84 ? -8.581 -12.507 1.710 1.00 95.38 84 SER A O 1
ATOM 707 N N . PHE A 1 85 ? -8.631 -10.994 0.058 1.00 92.44 85 PHE A N 1
ATOM 708 C CA . PHE A 1 85 ? -9.958 -10.478 0.405 1.00 92.44 85 PHE A CA 1
ATOM 709 C C . PHE A 1 85 ? -11.060 -11.535 0.256 1.00 92.44 85 PHE A C 1
ATOM 711 O O . PHE A 1 85 ? -11.915 -11.647 1.139 1.00 92.44 85 PHE A O 1
ATOM 718 N N . ALA A 1 86 ? -11.053 -12.306 -0.836 1.00 94.31 86 ALA A N 1
ATOM 719 C CA . ALA A 1 86 ? -12.072 -13.316 -1.119 1.00 94.31 86 ALA A CA 1
ATOM 720 C C . ALA A 1 86 ? -12.069 -14.457 -0.088 1.00 94.31 86 ALA A C 1
ATOM 722 O O . ALA A 1 86 ? -13.136 -14.882 0.365 1.00 94.31 86 ALA A O 1
ATOM 723 N N . ILE A 1 87 ? -10.883 -14.909 0.330 1.00 96.38 87 ILE A N 1
ATOM 724 C CA . ILE A 1 87 ? -10.722 -15.985 1.322 1.00 96.38 87 ILE A CA 1
ATOM 725 C C . ILE A 1 87 ? -10.640 -15.479 2.771 1.00 96.38 87 ILE A C 1
ATOM 727 O O . ILE A 1 87 ? -10.614 -16.284 3.699 1.00 96.38 87 ILE A O 1
ATOM 731 N N . LYS A 1 88 ? -10.668 -14.153 2.978 1.00 96.38 88 LYS A N 1
ATOM 732 C CA . LYS A 1 88 ? -10.549 -13.476 4.283 1.00 96.38 88 LYS A CA 1
ATOM 733 C C . LYS A 1 88 ? -9.219 -13.737 5.000 1.00 96.38 88 LYS A C 1
ATOM 735 O O . LYS A 1 88 ? -9.165 -13.692 6.231 1.00 96.38 88 LYS A O 1
ATOM 740 N N . ASP A 1 89 ? -8.149 -13.960 4.244 1.00 97.25 89 ASP A N 1
ATOM 741 C CA . ASP A 1 89 ? -6.7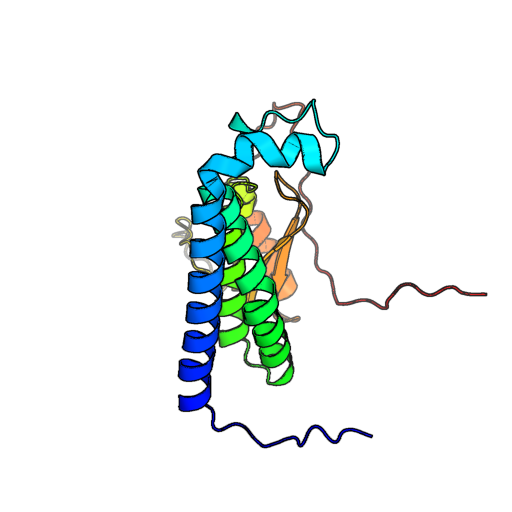96 -14.014 4.793 1.00 97.25 89 ASP A CA 1
ATOM 742 C C . ASP A 1 89 ? -6.237 -12.596 4.946 1.00 97.25 89 ASP A C 1
ATOM 744 O O . ASP A 1 89 ? -5.501 -12.069 4.111 1.00 97.25 89 ASP A O 1
ATOM 748 N N . TYR A 1 90 ? -6.617 -11.948 6.045 1.00 95.75 90 TYR A N 1
ATOM 749 C CA . TYR A 1 90 ? -6.142 -10.603 6.354 1.00 95.75 90 TYR A CA 1
ATOM 750 C C . TYR A 1 90 ? -4.665 -10.564 6.775 1.00 95.75 90 TYR A C 1
ATOM 752 O O . TYR A 1 90 ? -4.076 -9.485 6.785 1.00 95.75 90 TYR A O 1
ATOM 760 N N . SER A 1 91 ? -4.060 -11.708 7.123 1.00 95.44 91 SER A N 1
ATOM 761 C CA . SER A 1 91 ? -2.637 -11.764 7.465 1.00 95.44 91 SER A CA 1
ATOM 762 C C . SER A 1 91 ? -1.787 -11.656 6.205 1.00 95.44 91 SER A C 1
ATOM 764 O O . SER A 1 91 ? -0.895 -10.807 6.144 1.00 95.44 91 SER A O 1
ATOM 766 N N . LEU A 1 92 ? -2.103 -12.463 5.188 1.00 94.94 92 LEU A N 1
ATOM 767 C CA . LEU A 1 92 ? -1.453 -12.394 3.883 1.00 94.94 92 LEU A CA 1
ATOM 768 C C . LEU A 1 92 ? -1.723 -11.052 3.199 1.00 94.94 92 LEU A C 1
ATOM 770 O O . LEU A 1 92 ? -0.783 -10.408 2.738 1.00 94.94 92 LEU A O 1
ATOM 774 N N . LEU A 1 93 ? -2.975 -10.583 3.220 1.00 96.75 93 LEU A N 1
ATOM 775 C CA . LEU A 1 93 ? -3.349 -9.269 2.693 1.00 96.75 93 LEU A CA 1
ATOM 776 C C . LEU A 1 93 ? -2.473 -8.154 3.272 1.00 96.75 93 LEU A C 1
ATOM 778 O O . LEU A 1 93 ? -1.965 -7.324 2.524 1.00 96.75 93 LEU A O 1
ATOM 782 N N . GLY A 1 94 ? -2.276 -8.152 4.595 1.00 96.81 94 GLY A N 1
ATOM 783 C CA . GLY A 1 94 ? -1.419 -7.181 5.265 1.00 96.81 94 GLY A CA 1
ATOM 784 C C . GLY A 1 94 ? 0.012 -7.222 4.741 1.00 96.81 94 GLY A C 1
ATOM 785 O O . GLY A 1 94 ? 0.530 -6.190 4.336 1.00 96.81 94 GLY A O 1
ATOM 786 N N . LYS A 1 95 ? 0.617 -8.414 4.660 1.00 96.25 95 LYS A N 1
ATOM 787 C CA . LYS A 1 95 ? 1.992 -8.592 4.158 1.00 96.25 95 LYS A CA 1
ATOM 788 C C . LYS A 1 95 ? 2.162 -8.133 2.706 1.00 96.25 95 LYS A C 1
ATOM 790 O O . LYS A 1 95 ? 3.185 -7.545 2.373 1.00 96.25 95 LYS A O 1
ATOM 795 N N . LEU A 1 96 ? 1.173 -8.393 1.849 1.00 96.38 96 LEU A N 1
ATOM 796 C CA . LEU A 1 96 ? 1.192 -7.968 0.445 1.00 96.38 96 LEU A CA 1
ATOM 797 C C . LEU A 1 96 ? 1.108 -6.444 0.313 1.00 96.38 96 LEU A C 1
ATOM 799 O O . LEU A 1 96 ? 1.831 -5.851 -0.484 1.00 96.38 96 LEU A O 1
ATOM 803 N N . VAL A 1 97 ? 0.264 -5.800 1.122 1.00 96.75 97 VAL A N 1
ATOM 804 C CA . VAL A 1 97 ? 0.171 -4.334 1.155 1.00 96.75 97 VAL A CA 1
ATOM 805 C C . VAL A 1 97 ? 1.440 -3.716 1.749 1.00 96.75 97 VAL A C 1
ATOM 807 O O . VAL A 1 97 ? 1.927 -2.723 1.216 1.00 96.75 97 VAL A O 1
ATOM 810 N N . ASP A 1 98 ? 2.018 -4.325 2.789 1.00 95.62 98 ASP A N 1
ATOM 811 C CA . ASP A 1 98 ? 3.303 -3.903 3.359 1.00 95.62 98 ASP A CA 1
ATOM 812 C C . ASP A 1 98 ? 4.421 -3.985 2.297 1.00 95.62 98 ASP A C 1
ATOM 814 O O . ASP A 1 98 ? 5.274 -3.098 2.218 1.00 95.62 98 ASP A O 1
ATOM 818 N N . TRP A 1 99 ? 4.392 -5.008 1.431 1.00 94.56 99 TRP A N 1
ATOM 819 C CA . TRP A 1 99 ? 5.318 -5.131 0.302 1.00 94.56 99 TRP A CA 1
ATOM 820 C C . TRP A 1 99 ? 5.111 -4.020 -0.739 1.00 94.56 99 TRP A C 1
ATOM 822 O O . TRP A 1 99 ? 6.085 -3.367 -1.112 1.00 94.56 99 TRP A O 1
ATOM 832 N N . SER A 1 100 ? 3.869 -3.738 -1.142 1.00 93.50 100 SER A N 1
ATOM 833 C CA . SER A 1 100 ? 3.543 -2.622 -2.049 1.00 93.50 100 SER A CA 1
ATOM 834 C C . SER A 1 100 ? 4.008 -1.264 -1.503 1.00 93.50 100 SER A C 1
ATOM 836 O O . SER A 1 100 ? 4.658 -0.480 -2.204 1.00 93.50 100 SER A O 1
ATOM 838 N N . HIS A 1 101 ? 3.754 -1.004 -0.215 1.00 92.94 101 HIS A N 1
ATOM 839 C CA . HIS A 1 101 ? 4.191 0.220 0.464 1.00 92.94 101 HIS A CA 1
ATOM 840 C C . HIS A 1 101 ? 5.717 0.348 0.460 1.00 92.94 101 HIS A C 1
ATOM 842 O O . HIS A 1 101 ? 6.257 1.388 0.086 1.00 92.94 101 HIS A O 1
ATOM 848 N N . LYS A 1 102 ? 6.428 -0.737 0.790 1.00 91.00 102 LYS A N 1
ATOM 849 C CA . LYS A 1 102 ? 7.895 -0.780 0.762 1.00 91.00 102 LYS A CA 1
ATOM 850 C C . LYS A 1 102 ? 8.456 -0.477 -0.632 1.00 91.00 102 LYS A C 1
ATOM 852 O O . LYS A 1 102 ? 9.385 0.313 -0.747 1.00 91.00 102 LYS A O 1
ATOM 857 N N . GLN A 1 103 ? 7.878 -1.053 -1.687 1.00 87.06 103 GLN A N 1
ATOM 858 C CA . GLN A 1 103 ? 8.292 -0.777 -3.070 1.00 87.06 103 GLN A CA 1
ATOM 859 C C . GLN A 1 103 ? 8.059 0.687 -3.463 1.00 87.06 103 GLN A C 1
ATOM 861 O O . GLN A 1 103 ? 8.858 1.258 -4.200 1.00 87.06 103 GLN A O 1
ATOM 866 N N . THR A 1 104 ? 7.002 1.316 -2.945 1.00 84.50 104 THR A N 1
ATOM 867 C CA . THR A 1 104 ? 6.748 2.745 -3.168 1.00 84.50 104 THR A CA 1
ATOM 868 C C . THR A 1 104 ? 7.840 3.616 -2.541 1.00 84.50 104 THR A C 1
ATOM 870 O O . THR A 1 104 ? 8.353 4.515 -3.200 1.00 84.50 104 THR A O 1
ATOM 873 N N . ILE A 1 105 ? 8.249 3.314 -1.306 1.00 82.44 105 ILE A N 1
ATOM 874 C CA . ILE A 1 105 ? 9.319 4.049 -0.614 1.00 82.44 105 ILE A CA 1
ATOM 875 C C . ILE A 1 105 ? 10.670 3.846 -1.312 1.00 82.44 105 ILE A C 1
ATOM 877 O O . ILE A 1 105 ? 11.379 4.812 -1.573 1.00 82.44 105 ILE A O 1
ATOM 881 N N . GLU A 1 106 ? 11.024 2.595 -1.619 1.00 80.44 106 GLU A N 1
ATOM 882 C CA . GLU A 1 106 ? 12.371 2.236 -2.082 1.00 80.44 106 GLU A CA 1
ATOM 883 C C . GLU A 1 106 ? 12.610 2.499 -3.573 1.00 80.44 106 GLU A C 1
ATOM 885 O O . GLU A 1 106 ? 13.744 2.765 -3.949 1.00 80.44 106 GLU A O 1
ATOM 890 N N . LEU A 1 107 ? 11.581 2.401 -4.426 1.00 69.75 107 LEU A N 1
ATOM 891 C CA . LEU A 1 107 ? 11.754 2.438 -5.889 1.00 69.75 107 LEU A CA 1
ATOM 892 C C . LEU A 1 107 ? 11.099 3.647 -6.555 1.00 69.75 107 LEU A C 1
ATOM 894 O O . LEU A 1 107 ? 11.484 4.033 -7.662 1.00 69.75 107 LEU A O 1
ATOM 898 N N . LEU A 1 108 ? 10.069 4.233 -5.932 1.00 65.31 108 LEU A N 1
ATOM 899 C CA . LEU A 1 108 ? 9.378 5.378 -6.524 1.00 65.31 108 LEU A CA 1
ATOM 900 C C . LEU A 1 108 ? 9.919 6.723 -6.038 1.00 65.31 108 LEU A C 1
ATOM 902 O O . LEU A 1 108 ? 9.716 7.709 -6.754 1.00 65.31 108 LEU A O 1
ATOM 906 N N . GLU A 1 109 ? 10.602 6.748 -4.887 1.00 65.62 109 GLU A N 1
ATOM 907 C CA . GLU A 1 109 ? 11.198 7.931 -4.238 1.00 65.62 109 GLU A CA 1
ATOM 908 C C . GLU A 1 109 ? 10.258 9.152 -4.202 1.00 65.62 109 GLU A C 1
ATOM 910 O O . GLU A 1 109 ? 10.672 10.310 -4.213 1.00 65.62 109 GLU A O 1
ATOM 915 N N . ASN A 1 110 ? 8.950 8.896 -4.175 1.00 64.94 110 ASN A N 1
ATOM 916 C CA . ASN A 1 110 ? 7.901 9.907 -4.225 1.00 64.94 110 ASN A CA 1
ATOM 917 C C . ASN A 1 110 ? 7.166 10.023 -2.884 1.00 64.94 110 ASN A C 1
ATOM 919 O O . ASN A 1 110 ? 6.013 10.448 -2.849 1.00 64.94 110 ASN A O 1
ATOM 923 N N . THR A 1 111 ? 7.792 9.638 -1.773 1.00 68.12 111 THR A N 1
ATOM 924 C CA . THR A 1 111 ? 7.194 9.698 -0.432 1.00 68.12 111 THR A CA 1
ATOM 925 C C . THR A 1 111 ? 7.820 10.797 0.417 1.00 68.12 111 THR A C 1
ATOM 927 O O . THR A 1 111 ? 9.016 11.057 0.349 1.00 68.12 111 THR A O 1
ATOM 930 N N . LEU A 1 112 ? 7.002 11.425 1.260 1.00 81.69 112 LEU A N 1
ATOM 931 C CA . LEU A 1 112 ? 7.462 12.270 2.364 1.00 81.69 112 LEU A CA 1
ATOM 932 C C . LEU A 1 112 ? 7.670 11.418 3.631 1.00 81.69 112 LEU A C 1
ATOM 934 O O . LEU A 1 112 ? 7.006 10.377 3.755 1.00 81.69 112 LEU A O 1
ATOM 938 N N . PRO A 1 113 ? 8.504 11.860 4.598 1.00 86.50 113 PRO A N 1
ATOM 939 C CA . PRO A 1 113 ? 8.712 11.155 5.868 1.00 86.50 113 PRO A CA 1
ATOM 940 C C . PRO A 1 113 ? 7.405 10.768 6.576 1.00 86.50 113 PRO A C 1
ATOM 942 O O . PRO A 1 113 ? 7.282 9.683 7.142 1.00 86.50 113 PRO A O 1
ATOM 945 N N . GLU A 1 114 ? 6.397 11.635 6.498 1.00 88.19 114 GLU A N 1
ATOM 946 C CA . GLU A 1 114 ? 5.047 11.430 7.010 1.00 88.19 114 GLU A CA 1
ATOM 947 C C . GLU A 1 114 ? 4.358 10.222 6.370 1.00 88.19 114 GLU A C 1
ATOM 949 O O . GLU A 1 114 ? 3.818 9.363 7.068 1.00 88.19 114 GLU A O 1
ATOM 954 N N . THR A 1 115 ? 4.365 10.168 5.036 1.00 88.88 115 THR A N 1
ATOM 955 C CA . THR A 1 115 ? 3.674 9.140 4.245 1.00 88.88 115 THR A CA 1
ATOM 956 C C . THR A 1 115 ? 4.394 7.798 4.257 1.00 88.88 115 THR A C 1
ATOM 958 O O . THR A 1 115 ? 3.751 6.766 4.104 1.00 88.88 115 THR A O 1
ATOM 961 N N . GLU A 1 116 ? 5.704 7.790 4.502 1.00 90.75 116 GLU A N 1
ATOM 962 C CA . GLU A 1 116 ? 6.461 6.572 4.789 1.00 90.75 116 GLU A CA 1
ATOM 963 C C . GLU A 1 116 ? 6.112 6.028 6.184 1.00 90.75 116 GLU A C 1
ATOM 965 O O . GLU A 1 116 ? 5.834 4.835 6.352 1.00 90.75 116 GLU A O 1
ATOM 970 N N . TRP A 1 117 ? 6.100 6.905 7.192 1.00 92.62 117 TRP A N 1
ATOM 971 C CA . TRP A 1 117 ? 5.947 6.516 8.591 1.00 92.62 117 TRP A CA 1
ATOM 972 C C . TRP A 1 117 ? 4.517 6.106 8.961 1.00 92.62 117 TRP A C 1
ATOM 974 O O . TRP A 1 117 ? 4.339 5.132 9.692 1.00 92.62 117 TRP A O 1
ATOM 984 N N . LEU A 1 118 ? 3.494 6.818 8.473 1.00 93.56 118 LEU A N 1
ATOM 985 C CA . LEU A 1 118 ? 2.093 6.619 8.870 1.00 93.56 118 LEU A CA 1
ATOM 986 C C . LEU A 1 118 ? 1.589 5.179 8.650 1.00 93.56 118 LEU A C 1
ATOM 988 O O . LEU A 1 118 ? 1.039 4.613 9.602 1.00 93.56 118 LEU A O 1
ATOM 992 N N . PRO A 1 119 ? 1.767 4.556 7.465 1.00 95.56 119 PRO A N 1
ATOM 993 C CA . PRO A 1 119 ? 1.370 3.166 7.243 1.00 95.56 119 PRO A CA 1
ATOM 994 C C . PRO A 1 119 ? 2.170 2.172 8.087 1.00 95.56 119 PRO A C 1
ATOM 996 O O . PRO A 1 119 ? 1.596 1.265 8.688 1.00 95.56 119 PRO A O 1
ATOM 999 N N . ASN A 1 120 ? 3.480 2.388 8.224 1.00 94.94 120 ASN A N 1
ATOM 1000 C CA . ASN A 1 120 ? 4.333 1.538 9.054 1.00 94.94 120 ASN A CA 1
ATOM 1001 C C . ASN A 1 120 ? 3.925 1.600 10.535 1.00 94.94 120 ASN A C 1
ATOM 1003 O O . ASN A 1 120 ? 3.911 0.575 11.224 1.00 94.94 120 ASN A O 1
ATOM 1007 N N . TRP A 1 121 ? 3.540 2.778 11.039 1.00 94.75 121 TRP A N 1
ATOM 1008 C CA . TRP A 1 121 ? 3.009 2.921 12.395 1.00 94.75 121 TRP A CA 1
ATOM 1009 C C . TRP A 1 121 ? 1.642 2.246 12.513 1.00 94.75 121 TRP A C 1
ATOM 1011 O O . TRP A 1 121 ? 1.407 1.515 13.474 1.00 94.75 121 TRP A O 1
ATOM 1021 N N . ALA A 1 122 ? 0.758 2.415 11.527 1.00 95.88 122 ALA A N 1
ATOM 1022 C CA . ALA A 1 122 ? -0.554 1.768 11.512 1.00 95.88 122 ALA A CA 1
ATOM 1023 C C . ALA A 1 122 ? -0.443 0.237 11.608 1.00 95.88 122 ALA A C 1
ATOM 1025 O O . ALA A 1 122 ? -1.235 -0.405 12.297 1.00 95.88 122 ALA A O 1
ATOM 1026 N N . ARG A 1 123 ? 0.569 -0.341 10.955 1.00 95.88 123 ARG A N 1
ATOM 1027 C CA . ARG A 1 123 ? 0.857 -1.782 10.930 1.00 95.88 123 ARG A CA 1
ATOM 1028 C C . ARG A 1 123 ? 1.645 -2.291 12.133 1.00 95.88 123 ARG A C 1
ATOM 1030 O O . ARG A 1 123 ? 1.802 -3.498 12.279 1.00 95.88 123 ARG A O 1
ATOM 1037 N N . GLY A 1 124 ? 2.123 -1.399 13.001 1.00 92.88 124 GLY A N 1
ATOM 1038 C CA . GLY A 1 124 ? 2.965 -1.771 14.139 1.00 92.88 124 GLY A CA 1
ATOM 1039 C C . GLY A 1 124 ? 4.387 -2.185 13.758 1.00 92.88 124 GLY A C 1
ATOM 1040 O O . GLY A 1 124 ? 5.059 -2.809 14.570 1.00 92.88 124 GLY A O 1
ATOM 1041 N N . ILE A 1 125 ? 4.837 -1.848 12.546 1.00 91.50 125 ILE A N 1
ATOM 1042 C CA . ILE A 1 125 ? 6.185 -2.151 12.039 1.00 91.50 125 ILE A CA 1
ATOM 1043 C C . ILE A 1 125 ? 7.219 -1.237 12.698 1.00 91.50 125 ILE A C 1
ATOM 1045 O O . ILE A 1 125 ? 8.326 -1.667 13.010 1.00 91.50 125 ILE A O 1
ATOM 1049 N N . VAL A 1 126 ? 6.847 0.023 12.938 1.00 86.88 126 VAL A N 1
ATOM 1050 C CA . VAL A 1 126 ? 7.653 0.952 13.733 1.00 86.88 126 VAL A CA 1
ATOM 1051 C C . VAL A 1 126 ? 7.129 1.012 15.164 1.00 86.88 126 VAL A C 1
ATOM 1053 O O . VAL A 1 126 ? 5.918 1.109 15.419 1.00 86.88 126 VAL A O 1
ATOM 1056 N N . GLU A 1 127 ? 8.065 0.941 16.107 1.00 69.94 127 GLU A N 1
ATOM 1057 C CA . GLU A 1 127 ? 7.774 1.096 17.524 1.00 69.94 127 GLU A CA 1
ATOM 1058 C C . GLU A 1 127 ? 7.403 2.543 17.845 1.00 69.94 127 GLU A C 1
ATOM 1060 O O . GLU A 1 127 ? 7.920 3.503 17.265 1.00 69.94 127 GLU A O 1
ATOM 1065 N N . ASP A 1 128 ? 6.483 2.684 18.793 1.00 65.31 128 ASP A N 1
ATOM 1066 C CA . ASP A 1 128 ? 6.168 3.970 19.382 1.00 65.31 128 ASP A CA 1
ATOM 1067 C C . ASP A 1 128 ? 7.013 4.129 20.649 1.00 65.31 128 ASP A C 1
ATOM 1069 O O . ASP A 1 128 ? 6.810 3.416 21.632 1.00 65.31 128 ASP A O 1
ATOM 1073 N N . ASN A 1 129 ? 7.964 5.066 20.643 1.00 57.03 129 ASN A N 1
ATOM 1074 C CA . ASN A 1 129 ? 8.780 5.371 21.825 1.00 57.03 129 ASN A CA 1
ATOM 1075 C C . ASN A 1 129 ? 7.942 5.974 22.973 1.00 57.03 129 ASN A C 1
ATOM 1077 O O . ASN A 1 129 ? 8.456 6.168 24.073 1.00 57.03 129 ASN A O 1
ATOM 1081 N N . ASN A 1 130 ? 6.656 6.259 22.737 1.00 54.03 130 ASN A N 1
ATOM 1082 C CA . ASN A 1 130 ? 5.715 6.803 23.708 1.00 54.03 130 ASN A CA 1
ATOM 1083 C C . ASN A 1 130 ? 4.768 5.756 24.315 1.00 54.03 130 ASN A C 1
ATOM 1085 O O . ASN A 1 130 ? 3.598 6.045 24.581 1.00 54.03 130 ASN A O 1
ATOM 1089 N N . THR A 1 131 ? 5.265 4.564 24.666 1.00 50.22 131 THR A N 1
ATOM 1090 C CA . THR A 1 131 ? 4.651 3.812 25.776 1.00 50.22 131 THR A CA 1
ATOM 1091 C C . THR A 1 131 ? 4.725 4.672 27.039 1.00 50.22 131 THR A C 1
ATOM 1093 O O . THR A 1 131 ? 5.704 4.633 27.782 1.00 50.22 131 THR A O 1
ATOM 1096 N N . ARG A 1 132 ? 3.700 5.507 27.250 1.00 50.38 132 ARG A N 1
ATOM 1097 C CA . ARG A 1 132 ? 3.541 6.353 28.433 1.00 50.38 132 ARG A CA 1
ATOM 1098 C C . ARG A 1 132 ? 3.752 5.489 29.673 1.00 50.38 132 ARG A C 1
ATOM 1100 O O . ARG A 1 132 ? 3.061 4.490 29.854 1.00 50.38 132 ARG A O 1
ATOM 1107 N N . SER A 1 133 ? 4.684 5.894 30.532 1.00 48.78 133 SER A N 1
ATOM 1108 C CA . SER A 1 133 ? 4.994 5.229 31.803 1.00 48.78 133 SER A CA 1
ATOM 1109 C C . SER A 1 133 ? 3.924 5.454 32.879 1.00 48.78 133 SER A C 1
ATOM 1111 O O . SER A 1 133 ? 4.218 5.312 34.065 1.00 48.78 133 SER A O 1
ATOM 1113 N N . ASP A 1 134 ? 2.727 5.896 32.495 1.00 54.81 134 ASP A N 1
ATOM 1114 C CA . ASP A 1 134 ? 1.719 6.358 33.437 1.00 54.81 134 ASP A CA 1
ATOM 1115 C C . ASP A 1 134 ? 0.694 5.257 33.705 1.00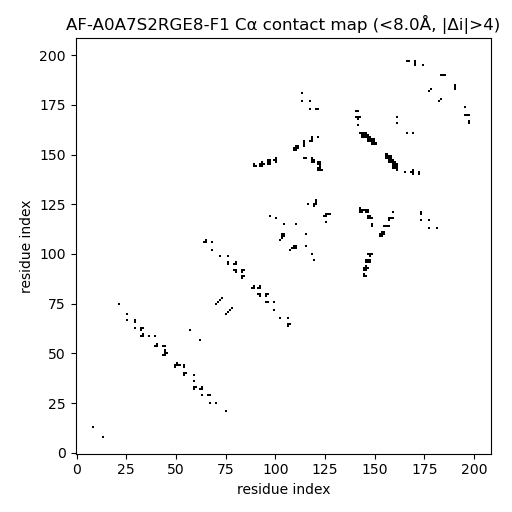 54.81 134 ASP A C 1
ATOM 1117 O O . ASP A 1 134 ? 0.265 4.542 32.800 1.00 54.81 134 ASP A O 1
ATOM 1121 N N . SER A 1 135 ? 0.301 5.122 34.965 1.00 53.59 135 SER A N 1
ATOM 1122 C CA . SER A 1 135 ? -0.473 4.017 35.550 1.00 53.59 135 SER A CA 1
ATOM 1123 C C . SER A 1 135 ? -1.955 3.980 35.138 1.00 53.59 135 SER A C 1
ATOM 1125 O O . SER A 1 135 ? -2.772 3.307 35.769 1.00 53.59 135 SER A O 1
ATOM 1127 N N . SER A 1 136 ? -2.305 4.678 34.055 1.00 55.31 136 SER A N 1
ATOM 1128 C CA . SER A 1 136 ? -3.617 4.592 33.416 1.00 55.31 136 SER A CA 1
ATOM 1129 C C . SER A 1 136 ? -3.807 3.212 32.773 1.00 55.31 136 SER A C 1
ATOM 1131 O O . SER A 1 136 ? -2.836 2.625 32.288 1.00 55.31 136 SER A O 1
ATOM 1133 N N . PRO A 1 137 ? -5.040 2.669 32.731 1.00 50.69 137 PRO A N 1
ATOM 1134 C CA . PRO A 1 137 ? -5.305 1.423 32.024 1.00 50.69 137 PRO A CA 1
ATOM 1135 C C . PRO A 1 137 ? -4.824 1.564 30.578 1.00 50.69 137 PRO A C 1
ATOM 1137 O O . PRO A 1 137 ? -5.258 2.458 29.851 1.00 50.69 137 PRO A O 1
ATOM 1140 N N . LYS A 1 138 ? -3.883 0.700 30.188 1.00 55.75 138 LYS A N 1
ATOM 1141 C CA . LYS A 1 138 ? -3.331 0.649 28.836 1.00 55.75 138 LYS A CA 1
ATOM 1142 C C . LYS A 1 138 ? -4.485 0.320 27.892 1.00 55.75 138 LYS A C 1
ATOM 1144 O O . LYS A 1 138 ? -4.906 -0.831 27.830 1.00 55.75 138 LYS A O 1
ATOM 1149 N N . CYS A 1 139 ? -5.021 1.317 27.188 1.00 59.25 139 CYS A N 1
ATOM 1150 C CA . CYS A 1 139 ? -5.798 1.024 25.990 1.00 59.25 139 CYS A CA 1
ATOM 1151 C C . CYS A 1 139 ? -4.873 0.228 25.071 1.00 59.25 139 CYS A C 1
ATOM 1153 O O . CYS A 1 139 ? -3.770 0.678 24.754 1.00 59.25 139 CYS A O 1
ATOM 1155 N N . GLU A 1 140 ? -5.284 -0.986 24.726 1.00 77.69 140 GLU A N 1
ATOM 1156 C CA . GLU A 1 140 ? -4.528 -1.822 23.808 1.00 77.69 140 GLU A CA 1
ATOM 1157 C C . GLU A 1 140 ? -4.398 -1.083 22.469 1.00 77.69 140 GLU A C 1
ATOM 1159 O O . GLU A 1 140 ? -5.371 -0.513 21.962 1.00 77.69 140 GLU A O 1
ATOM 1164 N N . ARG A 1 141 ? -3.169 -1.014 21.940 1.00 87.38 141 ARG A N 1
ATOM 1165 C CA . ARG A 1 141 ? -2.903 -0.359 20.656 1.00 87.38 141 ARG A CA 1
ATOM 1166 C C . ARG A 1 141 ? -3.681 -1.100 19.579 1.00 87.38 141 ARG A C 1
ATOM 1168 O O . ARG A 1 141 ? -3.555 -2.317 19.463 1.00 87.38 141 ARG A O 1
ATOM 1175 N N . VAL A 1 142 ? -4.457 -0.361 18.794 1.00 92.19 142 VAL A N 1
ATOM 1176 C CA . VAL A 1 142 ? -5.158 -0.933 17.644 1.00 92.19 142 VAL A CA 1
ATOM 1177 C C . VAL A 1 142 ? -4.218 -0.899 16.449 1.00 92.19 142 VAL A C 1
ATOM 1179 O O . VAL A 1 142 ? -3.645 0.145 16.141 1.00 92.19 142 VAL A O 1
ATOM 1182 N N . TYR A 1 143 ? -4.083 -2.031 15.766 1.00 95.25 143 TYR A N 1
ATOM 1183 C CA . TYR A 1 143 ? -3.275 -2.153 14.557 1.00 95.25 143 TYR A CA 1
ATOM 1184 C C . TYR A 1 143 ? -4.165 -2.318 13.329 1.00 95.25 143 TYR A C 1
ATOM 1186 O O . TYR A 1 143 ? -5.201 -2.984 13.367 1.00 95.25 143 TYR A O 1
ATOM 1194 N N . ALA A 1 144 ? -3.737 -1.730 12.219 1.00 96.94 144 ALA A N 1
ATOM 1195 C CA . ALA A 1 144 ? -4.374 -1.923 10.931 1.00 96.94 144 ALA A CA 1
ATOM 1196 C C . ALA A 1 144 ? -4.090 -3.326 10.385 1.00 96.94 144 ALA A C 1
ATOM 1198 O O . ALA A 1 144 ? -2.984 -3.850 10.512 1.00 96.94 144 ALA A O 1
ATOM 1199 N N . LEU A 1 145 ? -5.076 -3.915 9.712 1.00 97.19 145 LEU A N 1
ATOM 1200 C CA . LEU A 1 145 ? -4.935 -5.149 8.935 1.00 97.19 145 LEU A CA 1
ATOM 1201 C C . LEU A 1 145 ? -4.046 -4.938 7.702 1.00 97.19 145 LEU A C 1
ATOM 1203 O O . LEU A 1 145 ? -3.337 -5.850 7.299 1.00 97.19 145 LEU A O 1
ATOM 1207 N N . ALA A 1 146 ? -4.083 -3.736 7.130 1.00 97.50 146 ALA A N 1
ATOM 1208 C CA . ALA A 1 146 ? -3.247 -3.270 6.028 1.00 97.50 146 ALA A CA 1
ATOM 1209 C C . ALA A 1 146 ? -3.199 -1.741 6.044 1.00 97.50 146 ALA A C 1
ATOM 1211 O O . ALA A 1 146 ? -4.169 -1.114 6.469 1.00 97.50 146 ALA A O 1
ATOM 1212 N N . ALA A 1 147 ? -2.108 -1.143 5.580 1.00 96.94 147 ALA A N 1
ATOM 1213 C CA . ALA A 1 147 ? -2.009 0.298 5.404 1.00 96.94 147 ALA A CA 1
ATOM 1214 C C . ALA A 1 147 ? -0.975 0.616 4.326 1.00 96.94 147 ALA A C 1
ATOM 1216 O O . ALA A 1 147 ? 0.037 -0.069 4.236 1.00 96.94 147 ALA A O 1
ATOM 1217 N N . SER A 1 148 ? -1.214 1.659 3.538 1.00 95.06 148 SER A N 1
ATOM 1218 C CA . SER A 1 148 ? -0.255 2.141 2.542 1.00 95.06 148 SER A CA 1
ATOM 1219 C C . SER A 1 148 ? -0.515 3.612 2.217 1.00 95.06 148 SER A C 1
ATOM 1221 O O . SER A 1 148 ? -1.573 4.168 2.545 1.00 95.06 148 SER A O 1
ATOM 1223 N N . VAL A 1 149 ? 0.459 4.250 1.578 1.00 91.38 149 VAL A N 1
ATOM 1224 C CA . VAL A 1 149 ? 0.266 5.535 0.904 1.00 91.38 149 VAL A CA 1
ATOM 1225 C C . VAL A 1 149 ? -0.619 5.350 -0.340 1.00 91.38 149 VAL A C 1
ATOM 1227 O O . VAL A 1 149 ? -0.657 4.282 -0.949 1.00 91.38 149 VAL A O 1
ATOM 1230 N N . PHE A 1 150 ? -1.385 6.375 -0.712 1.00 83.12 150 PHE A N 1
ATOM 1231 C CA . PHE A 1 150 ? -2.213 6.382 -1.917 1.00 83.12 150 PHE A CA 1
ATOM 1232 C C . PHE A 1 150 ? -2.234 7.766 -2.577 1.00 83.12 150 PHE A C 1
ATOM 1234 O O . PHE A 1 150 ? -2.251 8.800 -1.907 1.00 83.12 150 PHE A O 1
ATOM 1241 N N . GLY A 1 151 ? -2.290 7.773 -3.910 1.00 78.88 151 GLY A N 1
ATOM 1242 C CA . GLY A 1 151 ? -2.276 8.975 -4.741 1.00 78.88 151 GLY A CA 1
ATOM 1243 C C . GLY A 1 151 ? -1.008 9.073 -5.589 1.00 78.88 151 GLY A C 1
ATOM 1244 O O . GLY A 1 151 ? -0.296 8.091 -5.770 1.00 78.88 151 GLY A O 1
ATOM 1245 N N . ALA A 1 152 ? -0.736 10.263 -6.130 1.00 69.31 152 ALA A N 1
ATOM 1246 C CA . ALA A 1 152 ? 0.390 10.495 -7.042 1.00 69.31 152 ALA A CA 1
ATOM 1247 C C . ALA A 1 152 ? 1.775 10.549 -6.350 1.00 69.31 152 ALA A C 1
ATOM 1249 O O . ALA A 1 152 ? 2.797 10.522 -7.035 1.00 69.31 152 ALA A O 1
ATOM 1250 N N . GLY A 1 153 ? 1.818 10.612 -5.013 1.00 67.50 153 GLY A N 1
ATOM 1251 C CA . GLY A 1 153 ? 3.036 10.855 -4.231 1.00 67.50 153 GLY A CA 1
ATOM 1252 C C . GLY A 1 153 ? 3.315 12.345 -3.980 1.00 67.50 153 GLY A C 1
ATOM 1253 O O . GLY A 1 153 ? 2.502 13.204 -4.318 1.00 67.50 153 GLY A O 1
ATOM 1254 N N . PHE A 1 154 ? 4.472 12.635 -3.373 1.00 61.06 154 PHE A N 1
ATOM 1255 C CA . PHE A 1 154 ? 4.973 13.952 -2.941 1.00 61.06 154 PHE A CA 1
ATOM 1256 C C . PHE A 1 154 ? 4.053 14.665 -1.941 1.00 61.06 154 PHE A C 1
ATOM 1258 O O . PHE A 1 154 ? 3.840 15.875 -1.992 1.00 61.06 154 PHE A O 1
ATOM 1265 N N . GLY A 1 155 ? 3.488 13.875 -1.029 1.00 67.25 155 GLY A N 1
ATOM 1266 C CA . GLY A 1 155 ? 2.347 14.242 -0.199 1.00 67.25 155 GLY A CA 1
ATOM 1267 C C . GLY A 1 155 ? 1.119 13.429 -0.600 1.00 67.25 155 GLY A C 1
ATOM 1268 O O . GLY A 1 155 ? 1.218 12.432 -1.314 1.00 67.25 155 GLY A O 1
ATOM 1269 N N . GLY A 1 156 ? -0.050 13.829 -0.107 1.00 80.38 156 GLY A N 1
ATOM 1270 C CA . GLY A 1 156 ? -1.307 13.146 -0.402 1.00 80.38 156 GLY A CA 1
ATOM 1271 C C . GLY A 1 156 ? -1.876 12.416 0.807 1.00 80.38 156 GLY A C 1
ATOM 1272 O O . GLY A 1 156 ? -1.931 12.972 1.902 1.00 80.38 156 GLY A O 1
ATOM 1273 N N . SER A 1 157 ? -2.374 11.199 0.599 1.00 88.62 157 SER A N 1
ATOM 1274 C CA . SER A 1 157 ? -3.175 10.489 1.596 1.00 88.62 157 SER A CA 1
ATOM 1275 C C . SER A 1 157 ? -2.567 9.139 1.948 1.00 88.62 157 SER A C 1
ATOM 1277 O O . SER A 1 157 ? -1.983 8.457 1.114 1.00 88.62 157 SER A O 1
ATOM 1279 N N . CYS A 1 158 ? -2.741 8.731 3.198 1.00 93.69 158 CYS A N 1
ATOM 1280 C CA . CYS A 1 158 ? -2.513 7.357 3.629 1.00 93.69 158 CYS A CA 1
ATOM 1281 C C . CYS A 1 158 ? -3.863 6.721 3.946 1.00 93.69 158 CYS A C 1
ATOM 1283 O O . CYS A 1 158 ? -4.797 7.407 4.365 1.00 93.69 158 CYS A O 1
ATOM 1285 N N . TRP A 1 159 ? -3.960 5.407 3.792 1.00 95.94 159 TRP A N 1
ATOM 1286 C CA . TRP A 1 159 ? -5.128 4.649 4.222 1.00 95.94 159 TRP A CA 1
ATOM 1287 C C . TRP A 1 159 ? -4.713 3.517 5.154 1.00 95.94 159 TRP A C 1
ATOM 1289 O O . TRP A 1 159 ? -3.596 3.008 5.085 1.00 95.94 159 TRP A O 1
ATOM 1299 N N . ALA A 1 160 ? -5.640 3.122 6.022 1.00 97.44 160 ALA A N 1
ATOM 1300 C CA . ALA A 1 160 ? -5.499 1.982 6.912 1.00 97.44 160 ALA A CA 1
ATOM 1301 C C . ALA A 1 160 ? -6.819 1.204 6.954 1.00 97.44 160 ALA A C 1
ATOM 1303 O O . ALA A 1 160 ? -7.892 1.775 7.158 1.00 97.44 160 ALA A O 1
ATOM 1304 N N . LEU A 1 161 ? -6.743 -0.109 6.754 1.00 97.19 161 LEU A N 1
ATOM 1305 C CA . LEU A 1 161 ? -7.863 -1.032 6.884 1.00 97.19 161 LEU A CA 1
ATOM 1306 C C . LEU A 1 161 ? -7.925 -1.546 8.321 1.00 97.19 161 LEU A C 1
ATOM 1308 O O . LEU A 1 161 ? -6.996 -2.190 8.795 1.00 97.19 161 LEU A O 1
ATOM 1312 N N . VAL A 1 162 ? -9.040 -1.307 9.001 1.00 96.88 162 VAL A N 1
ATOM 1313 C CA . VAL A 1 162 ? -9.261 -1.681 10.407 1.00 96.88 162 VAL A CA 1
ATOM 1314 C C . VAL A 1 162 ? -10.618 -2.348 10.575 1.00 96.88 162 VAL A C 1
ATOM 1316 O O . VAL A 1 162 ? -11.502 -2.205 9.722 1.00 96.88 162 VAL A O 1
ATOM 1319 N N . ARG A 1 163 ? -10.820 -3.071 11.684 1.00 95.25 163 ARG A N 1
ATOM 1320 C CA . ARG A 1 163 ? -12.158 -3.570 12.011 1.00 95.25 163 ARG A CA 1
ATOM 1321 C C . ARG A 1 163 ? -13.079 -2.398 12.337 1.00 95.25 163 ARG A C 1
ATOM 1323 O O . ARG A 1 163 ? -12.676 -1.364 12.869 1.00 95.25 163 ARG A O 1
ATOM 1330 N N . LYS A 1 164 ? -14.351 -2.554 11.979 1.00 95.00 164 LYS A N 1
ATOM 1331 C CA . LYS A 1 164 ? -15.360 -1.489 12.062 1.00 95.00 164 LYS A CA 1
ATOM 1332 C C . LYS A 1 164 ? -15.562 -0.969 13.491 1.00 95.00 164 LYS A C 1
ATOM 1334 O O . LYS A 1 164 ? -15.812 0.218 13.671 1.00 95.00 164 LYS A O 1
ATOM 1339 N N . ASP A 1 165 ? -15.523 -1.865 14.465 1.00 95.94 165 ASP A N 1
ATOM 1340 C CA . ASP A 1 165 ? -15.659 -1.609 15.900 1.00 95.94 165 ASP A CA 1
ATOM 1341 C C . ASP A 1 165 ? -14.428 -0.925 16.508 1.00 95.94 165 ASP A C 1
ATOM 1343 O O . ASP A 1 165 ? -14.560 -0.177 17.473 1.00 95.94 165 ASP A O 1
ATOM 1347 N N . GLU A 1 166 ? -13.258 -1.091 15.896 1.00 95.25 166 GLU A N 1
ATOM 1348 C CA . GLU A 1 166 ? -12.001 -0.493 16.353 1.00 95.25 166 GLU A CA 1
ATOM 1349 C C . GLU A 1 166 ? -11.687 0.850 15.668 1.00 95.25 166 GLU A C 1
ATOM 1351 O O . GLU A 1 166 ? -10.831 1.603 16.133 1.00 95.25 166 GLU A O 1
ATOM 1356 N N . ALA A 1 167 ? -12.401 1.187 14.586 1.00 96.00 167 ALA A N 1
ATOM 1357 C CA . ALA A 1 167 ? -12.071 2.300 13.696 1.00 96.00 167 ALA A CA 1
ATOM 1358 C C . ALA A 1 167 ? -11.929 3.661 14.397 1.00 96.00 167 ALA A C 1
ATOM 1360 O O . ALA A 1 167 ? -11.014 4.417 14.084 1.00 96.00 167 ALA A O 1
ATOM 1361 N N . LEU A 1 168 ? -12.803 3.979 15.359 1.00 95.31 168 LEU A N 1
ATOM 1362 C CA . LEU A 1 168 ? -12.731 5.249 16.093 1.00 95.31 168 LEU A CA 1
ATOM 1363 C C . LEU A 1 168 ? -11.539 5.295 17.058 1.00 95.31 168 LEU A C 1
ATOM 1365 O O . LEU A 1 168 ? -10.893 6.332 17.188 1.00 95.31 168 LEU A O 1
ATOM 1369 N N . SER A 1 169 ? -11.245 4.173 17.720 1.00 94.06 169 SER A N 1
ATOM 1370 C CA . SER A 1 169 ? -10.087 4.062 18.610 1.00 94.06 169 SER A CA 1
ATOM 1371 C C . SER A 1 169 ? -8.793 4.207 17.810 1.00 94.06 169 SER A C 1
ATOM 1373 O O . SER A 1 169 ? -7.944 5.021 18.163 1.00 94.06 169 SER A O 1
ATOM 1375 N N . PHE A 1 170 ? -8.697 3.501 16.679 1.00 95.56 170 PHE A N 1
ATOM 1376 C CA . PHE A 1 170 ? -7.570 3.606 15.761 1.00 95.56 170 PHE A CA 1
ATOM 1377 C C . PHE A 1 170 ? -7.384 5.029 15.232 1.00 95.56 170 PHE A C 1
ATOM 1379 O O . PHE A 1 170 ? -6.279 5.550 15.306 1.00 95.56 170 PHE A O 1
ATOM 1386 N N . LEU A 1 171 ? -8.451 5.682 14.751 1.00 95.94 171 LEU A N 1
ATOM 1387 C CA . LEU A 1 171 ? -8.375 7.040 14.200 1.00 95.94 171 LEU A CA 1
ATOM 1388 C C . LEU A 1 171 ? -7.751 8.028 15.194 1.00 95.94 171 LEU A C 1
ATOM 1390 O O . LEU A 1 171 ? -6.863 8.793 14.826 1.00 95.94 171 LEU A O 1
ATOM 1394 N N . ASN A 1 172 ? -8.213 7.998 16.448 1.00 94.00 172 ASN A N 1
ATOM 1395 C CA . ASN A 1 172 ? -7.691 8.873 17.493 1.00 94.00 172 ASN A CA 1
ATOM 1396 C C . ASN A 1 172 ? -6.220 8.563 17.790 1.00 94.00 172 ASN A C 1
ATOM 1398 O O . ASN A 1 172 ? -5.406 9.475 17.782 1.00 94.00 172 ASN A O 1
ATOM 1402 N N . GLN A 1 173 ? -5.865 7.286 17.972 1.00 92.88 173 GLN A N 1
ATOM 1403 C CA . GLN A 1 173 ? -4.474 6.896 18.234 1.00 92.88 173 GLN A CA 1
ATOM 1404 C C . GLN A 1 173 ? -3.543 7.277 17.074 1.00 92.88 173 GLN A C 1
ATOM 1406 O O . GLN A 1 173 ? -2.435 7.748 17.306 1.00 92.88 173 GLN A O 1
ATOM 1411 N N . TRP A 1 174 ? -3.996 7.097 15.832 1.00 93.06 174 TRP A N 1
ATOM 1412 C CA . TRP A 1 174 ? -3.206 7.368 14.635 1.00 93.06 174 TRP A CA 1
ATOM 1413 C C . TRP A 1 174 ? -2.946 8.864 14.447 1.00 93.06 174 TRP A C 1
ATOM 1415 O O . TRP A 1 174 ? -1.812 9.253 14.169 1.00 93.06 174 TRP A O 1
ATOM 1425 N N . ARG A 1 175 ? -3.965 9.706 14.676 1.00 92.88 175 ARG A N 1
ATOM 1426 C CA . ARG A 1 175 ? -3.814 11.168 14.698 1.00 92.88 175 ARG A CA 1
ATOM 1427 C C . ARG A 1 175 ? -2.867 11.608 15.812 1.00 92.88 175 ARG A C 1
ATOM 1429 O O . ARG A 1 175 ? -1.923 12.343 15.543 1.00 92.88 175 ARG A O 1
ATOM 1436 N N . ASP A 1 176 ? -3.101 11.151 17.040 1.00 91.12 176 ASP A N 1
ATOM 1437 C CA . ASP A 1 176 ? -2.318 11.578 18.201 1.00 91.12 176 ASP A CA 1
ATOM 1438 C C . ASP A 1 176 ? -0.834 11.185 18.034 1.00 91.12 176 ASP A C 1
ATOM 1440 O O . ASP A 1 176 ? 0.065 11.973 18.328 1.00 91.12 176 ASP A O 1
ATOM 1444 N N . ALA A 1 177 ? -0.558 9.992 17.492 1.00 90.62 177 ALA A N 1
ATOM 1445 C CA . ALA A 1 177 ? 0.802 9.548 17.193 1.00 90.62 177 ALA A CA 1
ATOM 1446 C C . ALA A 1 177 ? 1.454 10.368 16.068 1.00 90.62 177 ALA A C 1
ATOM 1448 O O . ALA A 1 177 ? 2.637 10.705 16.154 1.00 90.62 177 ALA A O 1
ATOM 1449 N N . TYR A 1 178 ? 0.687 10.727 15.034 1.00 90.19 178 TYR A N 1
ATOM 1450 C CA . TYR A 1 178 ? 1.162 11.599 13.966 1.00 90.19 178 TYR A CA 1
ATOM 1451 C C . TYR A 1 178 ? 1.552 12.987 14.490 1.00 90.19 178 TYR A C 1
ATOM 1453 O O . TYR A 1 178 ? 2.648 13.456 14.197 1.00 90.19 178 TYR A O 1
ATOM 1461 N N . GLU A 1 179 ? 0.699 13.626 15.294 1.00 89.00 179 GLU A N 1
ATOM 1462 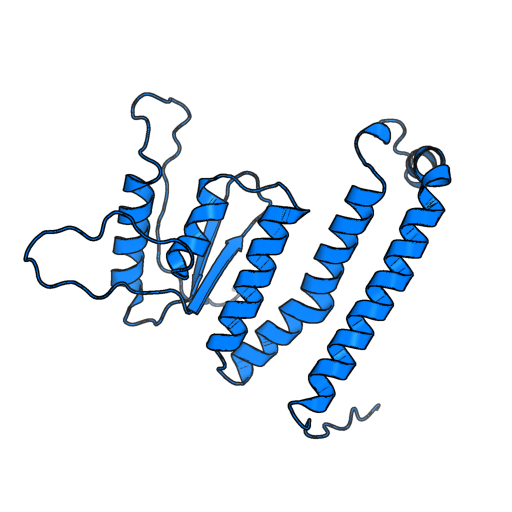C CA . GLU A 1 179 ? 0.944 14.972 15.838 1.00 89.00 179 GLU A CA 1
ATOM 1463 C C . GLU A 1 179 ? 2.184 15.019 16.739 1.00 89.00 179 GLU A C 1
ATOM 1465 O O . GLU A 1 179 ? 2.920 16.004 16.750 1.00 89.00 179 GLU A O 1
ATOM 1470 N N . VAL A 1 180 ? 2.445 13.934 17.470 1.00 88.50 180 VAL A N 1
ATOM 1471 C CA . VAL A 1 180 ? 3.663 13.773 18.269 1.00 88.50 180 VAL A CA 1
ATOM 1472 C C . VAL A 1 180 ? 4.901 13.618 17.385 1.00 88.50 180 VAL A C 1
ATOM 1474 O O . VAL A 1 180 ? 5.944 14.201 17.685 1.00 88.50 180 VAL A O 1
ATOM 1477 N N . LYS A 1 181 ? 4.818 12.799 16.330 1.00 89.00 181 LYS A N 1
ATOM 1478 C CA . LYS A 1 181 ? 5.964 12.478 15.468 1.00 89.00 181 LYS A CA 1
ATOM 1479 C C . LYS A 1 181 ? 6.327 13.632 14.532 1.00 89.00 181 LYS A C 1
ATOM 1481 O O . LYS A 1 181 ? 7.513 13.872 14.306 1.00 89.00 181 LYS A O 1
ATOM 1486 N N . PHE A 1 182 ? 5.319 14.329 14.019 1.00 87.25 182 PHE A N 1
ATOM 1487 C CA 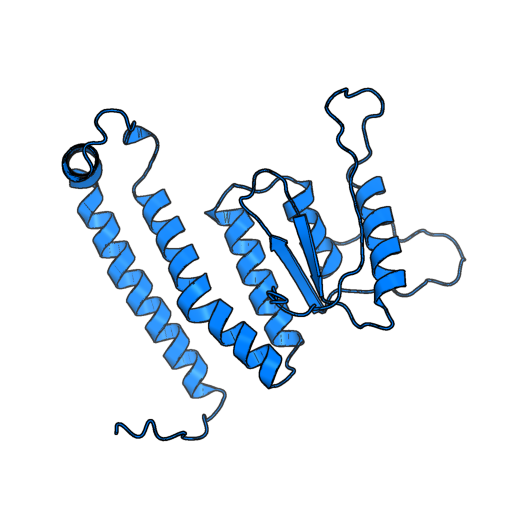. PHE A 1 182 ? 5.424 15.408 13.040 1.00 87.25 182 PHE A CA 1
ATOM 1488 C C . PHE A 1 182 ? 4.687 16.652 13.558 1.00 87.25 182 PHE A C 1
ATOM 1490 O O . PHE A 1 182 ? 3.625 17.015 13.040 1.00 87.25 182 PHE A O 1
ATOM 1497 N N . PRO A 1 183 ? 5.212 17.304 14.613 1.00 84.00 183 PRO A N 1
ATOM 1498 C CA . PRO A 1 183 ? 4.553 18.451 15.214 1.00 84.00 183 PRO A CA 1
ATOM 1499 C C . PRO A 1 183 ? 4.445 19.593 14.207 1.00 84.00 183 PRO A C 1
ATOM 1501 O O . PRO A 1 183 ? 5.427 20.006 13.586 1.00 84.00 183 PRO A O 1
ATOM 1504 N N . SER A 1 184 ? 3.238 20.135 14.074 1.00 71.12 184 SER A N 1
ATOM 1505 C CA . SER A 1 184 ? 2.966 21.326 13.278 1.00 71.12 184 SER A CA 1
ATOM 1506 C C . SER A 1 184 ? 3.859 22.481 13.742 1.00 71.12 184 SER A C 1
ATOM 1508 O O . SER A 1 184 ? 3.708 22.959 14.867 1.00 71.12 184 SER A O 1
ATOM 1510 N N . GLN A 1 185 ? 4.750 22.987 12.884 1.00 62.50 185 GLN A N 1
ATOM 1511 C CA . GLN A 1 185 ? 5.384 24.278 13.144 1.00 62.50 185 GLN A CA 1
ATOM 1512 C C . GLN A 1 185 ? 4.304 25.352 12.990 1.00 62.50 185 GLN A C 1
ATOM 1514 O O . GLN A 1 185 ? 3.846 25.650 11.891 1.00 62.50 185 GLN A O 1
ATOM 1519 N N . THR A 1 186 ? 3.838 25.904 14.107 1.00 53.59 186 THR A N 1
ATOM 1520 C CA . THR A 1 186 ? 2.760 26.908 14.172 1.00 53.59 186 THR A CA 1
ATOM 1521 C C . THR A 1 186 ? 3.091 28.224 13.457 1.00 53.59 186 THR A C 1
ATOM 1523 O O . THR A 1 186 ? 2.223 29.084 13.339 1.00 53.59 186 THR A O 1
ATOM 1526 N N . CYS A 1 187 ? 4.325 28.382 12.975 1.00 52.09 187 CYS A N 1
ATOM 1527 C CA . CYS A 1 187 ? 4.838 29.585 12.326 1.00 52.09 187 CYS A CA 1
ATOM 1528 C C . CYS A 1 187 ? 5.034 29.432 10.810 1.00 52.09 187 CYS A C 1
ATOM 1530 O O . CYS A 1 187 ? 5.444 30.401 10.176 1.00 52.09 187 CYS A O 1
ATOM 1532 N N . ASP A 1 188 ? 4.814 28.240 10.248 1.00 58.09 188 ASP A N 1
ATOM 1533 C CA . ASP A 1 188 ? 5.010 27.994 8.821 1.00 58.09 188 ASP A CA 1
ATOM 1534 C C . ASP A 1 188 ? 3.731 28.375 8.046 1.00 58.09 188 ASP A C 1
ATOM 1536 O O . ASP A 1 188 ? 2.682 27.756 8.261 1.00 58.09 188 ASP A O 1
ATOM 1540 N N . PRO A 1 189 ? 3.768 29.416 7.192 1.00 57.97 189 PRO A N 1
ATOM 1541 C CA . PRO A 1 189 ? 2.619 29.829 6.392 1.00 57.97 189 PRO A CA 1
ATOM 1542 C C . PRO A 1 189 ? 2.163 28.769 5.375 1.00 57.97 189 PRO A C 1
ATOM 1544 O O . PRO A 1 189 ? 1.020 28.850 4.926 1.00 57.97 189 PRO A O 1
ATOM 1547 N N . ASP A 1 190 ? 2.990 27.761 5.071 1.00 61.81 190 ASP A N 1
ATOM 1548 C CA . ASP A 1 190 ? 2.657 26.644 4.176 1.00 61.81 190 ASP A CA 1
ATOM 1549 C C . ASP A 1 190 ? 2.092 25.418 4.928 1.00 61.81 190 ASP A C 1
ATOM 1551 O O . ASP A 1 190 ? 1.833 24.365 4.337 1.00 61.81 190 ASP A O 1
ATOM 1555 N N . ASN A 1 191 ? 1.854 25.532 6.241 1.00 66.75 191 ASN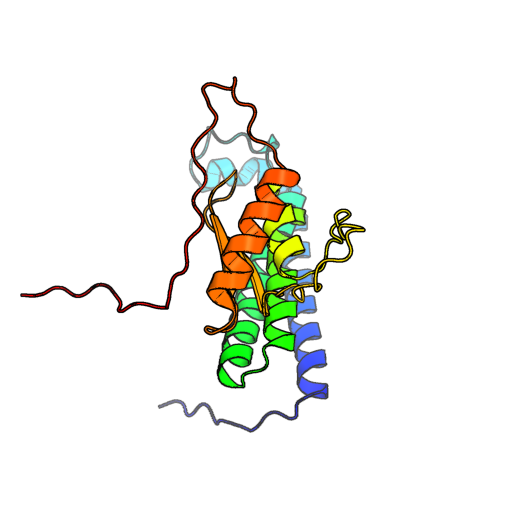 A N 1
ATOM 1556 C CA . ASN A 1 191 ? 1.362 24.437 7.073 1.00 66.75 191 ASN A CA 1
ATOM 1557 C C . ASN A 1 191 ? -0.127 24.146 6.811 1.00 66.75 191 ASN A C 1
ATOM 1559 O O . ASN A 1 191 ? -1.023 24.669 7.480 1.00 66.75 191 ASN A O 1
ATOM 1563 N N . LEU A 1 192 ? -0.394 23.294 5.822 1.00 64.94 192 LEU A N 1
ATOM 1564 C CA . LEU A 1 192 ? -1.744 22.868 5.465 1.00 64.94 192 LEU A CA 1
ATOM 1565 C C . LEU A 1 192 ? -2.405 22.048 6.596 1.00 64.94 192 LEU A C 1
ATOM 1567 O O . LEU A 1 192 ? -1.733 21.283 7.303 1.00 64.94 192 LEU A O 1
ATOM 1571 N N . PRO A 1 193 ? -3.734 22.175 6.784 1.00 71.12 193 PRO A N 1
ATOM 1572 C CA . PRO A 1 193 ? -4.468 21.341 7.726 1.00 71.12 193 PRO A CA 1
ATOM 1573 C C . PRO A 1 193 ? -4.389 19.866 7.311 1.00 71.12 193 PRO A C 1
ATOM 1575 O O . PRO A 1 193 ? -4.430 19.528 6.129 1.00 71.12 193 PRO A O 1
ATOM 1578 N N . ARG A 1 194 ? -4.288 18.982 8.306 1.00 84.06 194 ARG A N 1
ATOM 1579 C CA . ARG A 1 194 ? -4.239 17.527 8.122 1.00 84.06 194 ARG A CA 1
ATOM 1580 C C . ARG A 1 194 ? -5.551 16.928 8.581 1.00 84.06 194 ARG A C 1
ATOM 1582 O O . ARG A 1 194 ? -5.973 17.167 9.711 1.00 84.06 194 ARG A O 1
ATOM 1589 N N . GLU A 1 195 ? -6.182 16.150 7.716 1.00 90.25 195 GLU A N 1
ATOM 1590 C CA . GLU A 1 195 ? -7.487 15.562 7.991 1.00 90.25 195 GLU A CA 1
ATOM 1591 C C . GLU A 1 195 ? -7.377 14.061 8.250 1.00 90.25 195 GLU A C 1
ATOM 1593 O O . GLU A 1 195 ? -6.724 13.325 7.515 1.00 90.25 195 GLU A O 1
ATOM 1598 N N . PHE A 1 196 ? -8.068 13.610 9.295 1.00 93.75 196 PHE A N 1
ATOM 1599 C CA . PHE A 1 196 ? -8.209 12.204 9.652 1.00 93.75 196 PHE A CA 1
ATOM 1600 C C . PHE A 1 196 ? -9.698 11.884 9.706 1.00 93.75 196 PHE A C 1
ATOM 1602 O O . PHE A 1 196 ? -10.447 12.504 10.462 1.00 93.75 196 PHE A O 1
ATOM 1609 N N . PHE A 1 197 ? -10.140 10.906 8.922 1.00 95.12 197 PHE A N 1
ATOM 1610 C CA . PHE A 1 197 ? -11.544 10.518 8.874 1.00 95.12 197 PHE A CA 1
ATOM 1611 C C . PHE A 1 197 ? -11.718 9.023 8.602 1.00 95.12 197 PHE A C 1
ATOM 1613 O O . PHE A 1 197 ? -10.816 8.337 8.128 1.00 95.12 197 PHE A O 1
ATOM 1620 N N . ILE A 1 198 ? -12.909 8.512 8.921 1.00 96.44 198 ILE A N 1
ATOM 1621 C CA . ILE A 1 198 ? -13.289 7.115 8.693 1.00 96.44 198 ILE A CA 1
ATOM 1622 C C . ILE A 1 198 ? -14.198 7.063 7.471 1.00 96.44 198 ILE A C 1
ATOM 1624 O O . ILE A 1 198 ? -15.236 7.724 7.437 1.00 96.44 198 ILE A O 1
ATOM 1628 N N . MET A 1 199 ? -13.851 6.217 6.507 1.00 93.69 199 MET A N 1
ATOM 1629 C CA . MET A 1 199 ? -14.698 5.914 5.356 1.00 93.69 199 MET A CA 1
ATOM 1630 C C . MET A 1 199 ? -15.139 4.448 5.358 1.00 93.69 199 MET A C 1
ATOM 1632 O O . MET A 1 199 ? -14.506 3.578 5.956 1.00 93.69 199 MET A O 1
ATOM 1636 N N . ARG A 1 200 ? -16.248 4.169 4.672 1.00 89.88 200 ARG A N 1
ATOM 1637 C CA . ARG A 1 200 ? -16.675 2.815 4.294 1.00 89.88 200 ARG A CA 1
ATOM 1638 C C . ARG A 1 200 ? -16.802 2.778 2.772 1.00 89.88 200 ARG A C 1
ATOM 1640 O O . ARG A 1 200 ? -17.176 3.810 2.215 1.00 89.88 200 ARG A O 1
ATOM 1647 N N . PRO A 1 201 ? -16.553 1.633 2.109 1.00 84.88 201 PRO A N 1
ATOM 1648 C CA . PRO A 1 201 ? -16.809 1.503 0.678 1.00 84.88 201 PRO A CA 1
ATOM 1649 C C . PRO A 1 201 ? -18.238 1.954 0.341 1.00 84.88 201 PRO A C 1
ATOM 1651 O O . PRO A 1 201 ? -19.208 1.413 0.878 1.00 84.88 201 PRO A O 1
ATOM 1654 N N . GLY A 1 202 ? -18.345 3.005 -0.472 1.00 82.44 202 GLY A N 1
ATOM 1655 C CA . GLY A 1 202 ? -19.609 3.606 -0.894 1.00 82.44 202 GLY A CA 1
ATOM 1656 C C . GLY A 1 202 ? -20.122 3.016 -2.207 1.00 82.44 202 GLY A C 1
ATOM 1657 O O . GLY A 1 202 ? -19.451 2.211 -2.850 1.00 82.44 202 GLY A O 1
ATOM 1658 N N . GLN A 1 203 ? -21.321 3.430 -2.619 1.00 82.69 203 GLN A N 1
ATOM 1659 C CA . GLN A 1 203 ? -21.809 3.129 -3.966 1.00 82.69 203 GLN A CA 1
ATOM 1660 C C . GLN A 1 203 ? -20.969 3.873 -5.014 1.00 82.69 203 GLN A C 1
ATOM 1662 O O . GLN A 1 203 ? -20.478 4.972 -4.755 1.00 82.69 203 GLN A O 1
ATOM 1667 N N . GLY A 1 204 ? -20.823 3.275 -6.199 1.00 82.94 204 GLY A N 1
ATOM 1668 C CA . GLY A 1 204 ? -20.231 3.956 -7.352 1.00 82.94 204 GLY A CA 1
ATOM 1669 C C . GLY A 1 204 ? -21.089 5.135 -7.822 1.00 82.94 204 GLY A C 1
ATOM 1670 O O . GLY A 1 204 ? -22.237 5.283 -7.405 1.00 82.94 204 GLY A O 1
ATOM 1671 N N . ALA A 1 205 ? -20.539 5.973 -8.703 1.00 83.81 205 ALA A N 1
ATOM 1672 C CA . ALA A 1 205 ? -21.276 7.097 -9.273 1.00 83.81 205 ALA A CA 1
ATOM 1673 C C . ALA A 1 205 ? -22.542 6.608 -10.000 1.00 83.81 205 ALA A C 1
ATOM 1675 O O . ALA A 1 205 ? -22.479 5.725 -10.856 1.00 83.81 205 ALA A O 1
ATOM 1676 N N . LEU A 1 206 ? -23.688 7.200 -9.660 1.00 82.06 206 LEU A N 1
ATOM 1677 C CA . LEU A 1 206 ? -24.976 6.930 -10.291 1.00 82.06 206 LEU A CA 1
ATOM 1678 C C . LEU A 1 206 ? -25.478 8.217 -10.947 1.00 82.06 206 LEU A C 1
ATOM 1680 O O . LEU A 1 206 ? -25.435 9.287 -10.341 1.00 82.06 206 LEU A O 1
ATOM 1684 N N . SER A 1 207 ? -25.964 8.111 -12.182 1.00 73.44 207 SER A N 1
ATOM 1685 C CA . SER A 1 207 ? -26.756 9.170 -12.802 1.00 73.44 207 SER A CA 1
ATOM 1686 C C . SER A 1 207 ? -28.221 8.916 -12.467 1.00 73.44 207 SER A C 1
ATOM 1688 O O . SER A 1 207 ? -28.751 7.847 -12.769 1.00 73.44 207 SER A O 1
ATOM 1690 N N . PHE A 1 208 ? -28.860 9.885 -11.817 1.00 67.50 208 PHE A N 1
ATOM 1691 C CA . PHE A 1 208 ? -30.312 9.916 -11.694 1.00 67.50 208 PHE A CA 1
ATOM 1692 C C . PHE A 1 208 ? -30.840 10.696 -12.899 1.00 67.50 208 PHE A C 1
ATOM 1694 O O . PHE A 1 208 ? -30.589 11.898 -13.006 1.00 67.50 208 PHE A O 1
ATOM 1701 N N . GLY A 1 209 ? -31.456 9.973 -13.836 1.00 60.78 209 GLY A N 1
ATOM 1702 C CA . GLY A 1 209 ? -32.169 10.546 -14.981 1.00 60.78 209 GLY A CA 1
ATOM 1703 C C . GLY A 1 209 ? -33.553 11.055 -14.613 1.00 60.78 209 GLY A C 1
ATOM 1704 O O . GLY A 1 209 ? -34.094 10.598 -13.579 1.00 60.78 209 GLY A O 1
#

Sequence (209 aa):
MIHKSNKFYHHDDDEEDNLQIHHTVVQSITNRIRVMEPFYEELVPDLFGLDFIDTSCFSIENLVDRFQQFYYENEVIVPAVANSFAIKDYSLLGKLVDWSHKQTIELLENTLPETEWLPNWARGIVEDNNTRSDSSPKCERVYALAASVFGAGFGGSCWALVRKDEALSFLNQWRDAYEVKFPSQTCDPDNLPREFFIMRPGQGALSFG

Secondary structure (DSSP, 8-state):
-------PPPTTHHHHHHHHHHHHHHHHHHHHHHHTHHHHHHHHHHHHT-TT--GGGS-HHHHHHHHHHHHIIIIIIHHHHHHHHHHT-HHHHHHHHHHHHHHIIIII----HHHHHHHHHHTT-S--TT---S-S--PPPP--SEEEEESSSSS-EEEEE--TTTHHHHHHHHHHHHHHHS---TT-TT------------PPP----

Nearest PDB structures (foldseek):
  1s4e-assembly5_E  TM=9.230E-01  e=1.438E-03  Pyrococcus furiosus
  6tep-assembly2_D  TM=7.252E-01  e=1.066E-03  Bifidobacterium longum subsp. infantis ATCC 15697 = JCM 1222 = DSM 20088
  6ter-assembly3_C  TM=6.427E-01  e=8.910E-04  Bifidobacterium longum subsp. infantis ATCC 15697 = JCM 1222 = DSM 20088
  6tep-assembly3_C  TM=6.585E-01  e=1.826E-03  Bifidobacterium longum subsp. infantis ATCC 15697 = JCM 1222 = DSM 20088
  6q8z-assembly3_C  TM=6.655E-01  e=1.165E-02  Homo sapiens

InterPro domains:
  IPR036554 GHMP kinase, C-terminal domain superfamily [G3DSA:3.30.70.890] (44-206)
  IPR036554 GHMP kinase, C-terminal domain superfamily [SSF55060] (63-183)

Radius of gyration: 21.99 Å; Cα contacts (8 Å, |Δi|>4): 173; chains: 1; bounding box: 56×57×67 Å

pLDDT: mean 80.19, std 17.21, range [29.69, 97.5]

Solvent-accessible surface area (backbone atoms only — not comparable to full-atom values): 12850 Å² total; per-residue (Å²): 140,82,84,80,78,88,69,88,77,66,82,66,72,57,50,57,56,48,52,51,49,55,51,51,54,50,53,55,50,44,53,54,56,55,73,38,47,89,47,48,73,64,47,52,33,66,76,70,72,35,86,81,62,69,54,87,81,56,53,61,64,59,53,40,45,48,49,51,52,52,48,44,44,62,74,46,38,51,54,50,39,55,49,22,62,74,75,65,38,52,68,61,30,18,55,48,35,46,48,54,38,49,48,41,55,76,61,62,71,36,63,38,75,64,54,57,44,52,24,36,46,37,55,60,76,46,84,68,92,71,72,69,92,59,93,62,84,78,75,77,84,68,60,30,48,28,29,28,61,50,78,94,42,76,53,84,46,72,49,68,44,59,57,83,91,47,41,68,61,36,52,52,52,53,49,56,51,44,48,69,75,60,60,78,60,91,82,49,93,81,66,70,88,84,87,86,83,90,85,73,95,71,83,74,94,76,87,86,130

Organism: NCBI:txid49252

Mean predicted aligned error: 10.49 Å